Protein AF-A0A7S3P5H5-F1 (afdb_monomer)

Secondary structure (DSSP, 8-state):
-------------HHHHHHHHHHHHHHHHHHHHHHHHHTTTTS----------------------PPPP----PPPPPP--------------------------------------S-PPPHHHHHHHHHHHHHHHHHHTT-HHHHHHHHHHHHHHHHHHHTT-GGG-SHHHHHHHHHHHHH-HHHHHHHHHHHHHHHHHTT--------------

Foldseek 3Di:
DDDDDDPPPPPPDCVVLVVLLVVLVVLLVVVVVVVVVVVVVPPDPPPPPDDDDDDDDDDDDDDDDDDDDDDDDDDDDDDDDDDDDDDDDDDDDDDDDDDDDDDDPPPPPPCPPDLPPDDADDPSRLLSVLLVLLLVLQVVVPDVVLNVQLSVQSSVLSVCVVVVNPCSPPVSVSSVVSNCVSNDPVSSVVSVVVSVVVCVVSVRDPPPPDPPPPPPD

Structure (mmCIF, N/CA/C/O backbone):
data_AF-A0A7S3P5H5-F1
#
_entry.id   AF-A0A7S3P5H5-F1
#
loop_
_atom_site.group_PDB
_atom_site.id
_atom_site.type_symbol
_atom_site.label_atom_id
_atom_site.label_alt_id
_atom_site.label_comp_id
_atom_site.label_asym_id
_atom_site.label_entity_id
_atom_site.label_seq_id
_atom_site.pdbx_PDB_ins_code
_atom_site.Cartn_x
_atom_site.Cartn_y
_atom_site.Cartn_z
_atom_site.occupancy
_atom_site.B_iso_or_equiv
_atom_site.auth_seq_id
_atom_site.auth_comp_id
_atom_site.auth_asym_id
_atom_site.auth_atom_id
_atom_site.pdbx_PDB_model_num
ATOM 1 N N . MET A 1 1 ? 39.854 4.003 29.438 1.00 57.34 1 MET A N 1
ATOM 2 C CA . MET A 1 1 ? 39.586 4.478 28.064 1.00 57.34 1 MET A CA 1
ATOM 3 C C . MET A 1 1 ? 38.102 4.280 27.804 1.00 57.34 1 MET A C 1
ATOM 5 O O . MET A 1 1 ? 37.686 3.165 27.528 1.00 57.34 1 MET A O 1
ATOM 9 N N . SER A 1 2 ? 37.302 5.322 28.026 1.00 51.12 2 SER A N 1
ATOM 10 C CA . SER A 1 2 ? 35.838 5.252 27.989 1.00 51.12 2 SER A CA 1
ATOM 11 C C . SER A 1 2 ? 35.354 5.922 26.707 1.00 51.12 2 SER A C 1
ATOM 13 O O . SER A 1 2 ? 35.355 7.147 26.620 1.00 51.12 2 SER A O 1
ATOM 15 N N . ASN A 1 3 ? 35.001 5.124 25.696 1.00 51.06 3 ASN A N 1
ATOM 16 C CA . ASN A 1 3 ? 34.455 5.633 24.438 1.00 51.06 3 ASN A CA 1
ATOM 17 C C . ASN A 1 3 ? 32.964 5.933 24.602 1.00 51.06 3 ASN A C 1
ATOM 19 O O . ASN A 1 3 ? 32.115 5.048 24.517 1.00 51.06 3 ASN A O 1
ATOM 23 N N . THR A 1 4 ? 32.660 7.207 24.823 1.00 62.03 4 THR A N 1
ATOM 24 C CA . THR A 1 4 ? 31.310 7.765 24.784 1.00 62.03 4 THR A CA 1
ATOM 25 C C . THR A 1 4 ? 30.892 7.935 23.322 1.00 62.03 4 THR A C 1
ATOM 27 O O . THR A 1 4 ? 31.197 8.944 22.691 1.00 62.03 4 THR A O 1
ATOM 30 N N . PHE A 1 5 ? 30.213 6.938 22.753 1.00 57.38 5 PHE A N 1
ATOM 31 C CA . PHE A 1 5 ? 29.524 7.095 21.470 1.00 57.38 5 PHE A CA 1
ATOM 32 C C . PHE A 1 5 ? 28.270 7.951 21.682 1.00 57.38 5 PHE A C 1
ATOM 34 O O . PHE A 1 5 ? 27.280 7.501 22.257 1.00 57.38 5 PHE A O 1
ATOM 41 N N . GLY A 1 6 ? 28.337 9.211 21.251 1.00 53.53 6 GLY A N 1
ATOM 42 C CA . GLY A 1 6 ? 27.203 10.130 21.256 1.00 53.53 6 GLY A CA 1
ATOM 43 C C . GLY A 1 6 ? 26.148 9.726 20.215 1.00 53.53 6 GLY A C 1
ATOM 44 O O . GLY A 1 6 ? 26.508 9.393 19.082 1.00 53.53 6 GLY A O 1
ATOM 45 N N . PRO A 1 7 ? 24.847 9.760 20.550 1.00 61.62 7 PRO A N 1
ATOM 46 C CA . PRO A 1 7 ? 23.786 9.483 19.595 1.00 61.62 7 PRO A CA 1
ATOM 47 C C . PRO A 1 7 ? 23.590 10.704 18.689 1.00 61.62 7 PRO A C 1
ATOM 49 O O . PRO A 1 7 ? 22.790 11.590 18.982 1.00 61.62 7 PRO A O 1
ATOM 52 N N . ASN A 1 8 ? 24.299 10.746 17.560 1.00 52.50 8 ASN A N 1
ATOM 53 C CA . ASN A 1 8 ? 23.952 11.634 16.448 1.00 52.50 8 ASN A CA 1
ATOM 54 C C . ASN A 1 8 ? 22.676 11.109 15.778 1.00 52.50 8 ASN A C 1
ATOM 56 O O . ASN A 1 8 ? 22.696 10.446 14.741 1.00 52.50 8 ASN A O 1
ATOM 60 N N . GLY A 1 9 ? 21.543 11.374 16.426 1.00 48.44 9 GLY A N 1
ATOM 61 C CA . GLY A 1 9 ? 20.219 11.165 15.869 1.00 48.44 9 GLY A CA 1
ATOM 62 C C . GLY A 1 9 ? 19.980 12.175 14.757 1.00 48.44 9 GLY A C 1
ATOM 63 O O . GLY A 1 9 ? 19.528 13.287 15.014 1.00 48.44 9 GLY A O 1
ATOM 64 N N . HIS A 1 10 ? 20.276 11.782 13.519 1.00 52.41 10 HIS A N 1
ATOM 65 C CA . HIS A 1 10 ? 19.774 12.471 12.339 1.00 52.41 10 HIS A CA 1
ATOM 66 C C . HIS A 1 10 ? 18.247 12.511 12.429 1.00 52.41 10 HIS A C 1
ATOM 68 O O . HIS A 1 10 ? 17.563 11.494 12.280 1.00 52.41 10 HIS A O 1
ATOM 74 N N . ASN A 1 11 ? 17.728 13.698 12.726 1.00 47.34 11 ASN A N 1
ATOM 75 C CA . ASN A 1 11 ? 16.310 14.002 12.763 1.00 47.34 11 ASN A CA 1
ATOM 76 C C . ASN A 1 11 ? 15.813 14.021 11.311 1.00 47.34 11 ASN A C 1
ATOM 78 O O . ASN A 1 11 ? 15.772 15.058 10.656 1.00 47.34 11 ASN A O 1
ATOM 82 N N . LEU A 1 12 ? 15.583 12.825 10.766 1.00 54.41 12 LEU A N 1
ATOM 83 C CA . LEU A 1 12 ? 15.029 12.622 9.436 1.00 54.41 12 LEU A CA 1
ATOM 84 C C . LEU A 1 12 ? 13.615 13.207 9.415 1.00 54.41 12 LEU A C 1
ATOM 86 O O . LEU A 1 12 ? 12.685 12.681 10.027 1.00 54.41 12 LEU A O 1
ATOM 90 N N . ASP A 1 13 ? 13.531 14.332 8.719 1.00 55.75 13 ASP A N 1
ATOM 91 C CA . ASP A 1 13 ? 12.394 15.209 8.507 1.00 55.75 13 ASP A CA 1
ATOM 92 C C . ASP A 1 13 ? 11.101 14.435 8.183 1.00 55.75 13 ASP A C 1
ATOM 94 O O . ASP A 1 13 ? 10.960 13.794 7.135 1.00 55.75 13 ASP A O 1
ATOM 98 N N . ALA A 1 14 ? 10.122 14.503 9.089 1.00 56.94 14 ALA A N 1
ATOM 99 C CA . ALA A 1 14 ? 8.808 13.884 8.918 1.00 56.94 14 ALA A CA 1
ATOM 100 C C . ALA A 1 14 ? 8.065 14.390 7.661 1.00 56.94 14 ALA A C 1
ATOM 102 O O . ALA A 1 14 ? 7.149 13.716 7.178 1.00 56.94 14 ALA A O 1
ATOM 103 N N . SER A 1 15 ? 8.478 15.526 7.090 1.00 62.00 15 SER A N 1
ATOM 104 C CA . SER A 1 15 ? 7.885 16.136 5.897 1.00 62.00 15 SER A CA 1
ATOM 105 C C . SER A 1 15 ? 8.205 15.359 4.616 1.00 62.00 15 SER A C 1
ATOM 107 O O . SER A 1 15 ? 7.324 15.196 3.771 1.00 62.00 15 SER A O 1
ATOM 109 N N . GLN A 1 16 ? 9.406 14.772 4.489 1.00 60.22 16 GLN A N 1
ATOM 110 C CA . GLN A 1 16 ? 9.746 13.905 3.341 1.00 60.22 16 GLN A CA 1
ATOM 111 C C . GLN A 1 16 ? 8.842 12.669 3.270 1.00 60.22 16 GLN A C 1
ATOM 113 O O . GLN A 1 16 ? 8.531 12.149 2.200 1.00 60.22 16 GLN A O 1
ATOM 118 N N . SER A 1 17 ? 8.367 12.222 4.430 1.00 59.62 17 SER A N 1
ATOM 119 C CA . SER A 1 17 ? 7.576 11.010 4.590 1.00 59.62 17 SER A CA 1
ATOM 120 C C . SER A 1 17 ? 6.205 11.070 3.904 1.00 59.62 17 SER A C 1
ATOM 122 O O . SER A 1 17 ? 5.729 10.057 3.391 1.00 59.62 17 SER A O 1
ATOM 124 N N . ASN A 1 18 ? 5.560 12.241 3.890 1.00 63.81 18 ASN A N 1
ATOM 125 C CA . ASN A 1 18 ? 4.238 12.410 3.278 1.00 63.81 18 ASN A CA 1
ATOM 126 C C . ASN A 1 18 ? 4.316 12.547 1.752 1.00 63.81 18 ASN A C 1
ATOM 128 O O . ASN A 1 18 ? 3.416 12.076 1.054 1.00 63.81 18 ASN A O 1
ATOM 132 N N . ASN A 1 19 ? 5.411 13.109 1.238 1.00 73.31 19 ASN A N 1
ATOM 133 C CA . ASN A 1 19 ? 5.632 13.258 -0.201 1.00 73.31 19 ASN A CA 1
ATOM 134 C C . ASN A 1 19 ? 5.741 11.889 -0.889 1.00 73.31 19 ASN A C 1
ATOM 136 O O . ASN A 1 19 ? 5.092 11.664 -1.906 1.00 73.31 19 ASN A O 1
ATOM 140 N N . ASN A 1 20 ? 6.410 10.923 -0.250 1.00 72.88 20 ASN A N 1
ATOM 141 C CA . ASN A 1 20 ? 6.576 9.569 -0.791 1.00 72.88 20 ASN A CA 1
ATOM 142 C C . ASN A 1 20 ? 5.247 8.830 -1.025 1.00 72.88 20 ASN A C 1
ATOM 144 O O . ASN A 1 20 ? 5.118 8.082 -1.992 1.00 72.88 20 ASN A O 1
ATOM 148 N N . LEU A 1 21 ? 4.244 9.026 -0.158 1.00 74.00 21 LEU A N 1
ATOM 149 C CA . LEU A 1 21 ? 2.933 8.391 -0.336 1.00 74.00 21 LEU A CA 1
ATOM 150 C C . LEU A 1 21 ? 2.145 9.036 -1.481 1.00 74.00 21 LEU A C 1
ATOM 152 O O . LEU A 1 21 ? 1.471 8.338 -2.235 1.00 74.00 21 LEU A O 1
ATOM 156 N N . ILE A 1 22 ? 2.225 10.361 -1.608 1.00 79.19 22 ILE A N 1
ATOM 157 C CA . ILE A 1 22 ? 1.596 11.092 -2.713 1.00 79.19 22 ILE A CA 1
ATOM 158 C C . ILE A 1 22 ? 2.234 10.668 -4.038 1.00 79.19 22 ILE A C 1
ATOM 160 O O . ILE A 1 22 ? 1.514 10.382 -4.994 1.00 79.19 22 ILE A O 1
ATOM 164 N N . ASP A 1 23 ? 3.560 10.556 -4.076 1.00 76.94 23 ASP A N 1
ATOM 165 C CA . ASP A 1 23 ? 4.291 10.113 -5.259 1.00 76.94 23 ASP A CA 1
ATOM 166 C C . ASP A 1 23 ? 3.965 8.663 -5.614 1.00 76.94 23 ASP A C 1
ATOM 168 O O . ASP A 1 23 ? 3.700 8.372 -6.777 1.00 76.94 23 ASP A O 1
ATOM 172 N N . PHE A 1 24 ? 3.866 7.766 -4.630 1.00 78.25 24 PHE A N 1
ATOM 173 C CA . PHE A 1 24 ? 3.405 6.394 -4.854 1.00 78.25 24 PHE A CA 1
ATOM 174 C C . PHE A 1 24 ? 2.004 6.344 -5.479 1.00 78.25 24 PHE A C 1
ATOM 176 O O . PHE A 1 24 ? 1.791 5.632 -6.460 1.00 78.25 24 PHE A O 1
ATOM 183 N N . ILE A 1 25 ? 1.056 7.132 -4.956 1.00 80.38 25 ILE A N 1
ATOM 184 C CA . ILE A 1 25 ? -0.301 7.220 -5.515 1.00 80.38 25 ILE A CA 1
ATOM 185 C C . ILE A 1 25 ? -0.252 7.740 -6.959 1.00 80.38 25 ILE A C 1
ATOM 187 O O . ILE A 1 25 ? -0.905 7.166 -7.830 1.00 80.38 25 ILE A O 1
ATOM 191 N N . ARG A 1 26 ? 0.546 8.782 -7.229 1.00 83.00 26 ARG A N 1
ATOM 192 C CA . ARG A 1 26 ? 0.729 9.329 -8.584 1.00 83.00 26 ARG A CA 1
ATOM 193 C C . ARG A 1 26 ? 1.328 8.303 -9.540 1.00 83.00 26 ARG A C 1
ATOM 195 O O . ARG A 1 26 ? 0.844 8.179 -10.657 1.00 83.00 26 ARG A O 1
ATOM 202 N N . ILE A 1 27 ? 2.339 7.552 -9.112 1.00 79.44 27 ILE A N 1
ATOM 203 C CA . ILE A 1 27 ? 3.033 6.562 -9.947 1.00 79.44 27 ILE A CA 1
ATOM 204 C C . ILE A 1 27 ? 2.123 5.378 -10.257 1.00 79.44 27 ILE A C 1
ATOM 206 O O . ILE A 1 27 ? 2.037 4.962 -11.410 1.00 79.44 27 ILE A O 1
ATOM 210 N N . LEU A 1 28 ? 1.370 4.882 -9.271 1.00 79.31 28 LEU A N 1
ATOM 211 C CA . LEU A 1 28 ? 0.362 3.848 -9.518 1.00 79.31 28 LEU A CA 1
ATOM 212 C C . LEU A 1 28 ? -0.722 4.324 -10.489 1.00 79.31 28 LEU A C 1
ATOM 214 O O . LEU A 1 28 ? -1.171 3.554 -11.340 1.00 79.31 28 LEU A O 1
ATOM 218 N N . GLN A 1 29 ? -1.123 5.592 -10.390 1.00 83.25 29 GLN A N 1
ATOM 219 C CA . GLN A 1 29 ? -2.084 6.188 -11.312 1.00 83.25 29 GLN A CA 1
ATOM 220 C C . GLN A 1 29 ? -1.498 6.377 -12.720 1.00 83.25 29 GLN A C 1
ATOM 222 O O . GLN A 1 29 ? -2.174 6.094 -13.706 1.00 83.25 29 GLN A O 1
ATOM 227 N N . GLN A 1 30 ? -0.230 6.772 -12.837 1.00 86.62 30 GLN A N 1
ATOM 228 C CA . GLN A 1 30 ? 0.461 6.878 -14.121 1.00 86.62 30 GLN A CA 1
ATOM 229 C C . GLN A 1 30 ? 0.592 5.507 -14.800 1.00 86.62 30 GLN A C 1
ATOM 231 O O . GLN A 1 30 ? 0.285 5.371 -15.984 1.00 86.62 30 GLN A O 1
ATOM 236 N N . GLN A 1 31 ? 0.955 4.465 -14.046 1.00 79.81 31 GLN A N 1
ATOM 237 C CA . GLN A 1 31 ? 1.046 3.096 -14.563 1.00 79.81 31 GLN A CA 1
ATOM 238 C C . GLN A 1 31 ? -0.328 2.549 -15.004 1.00 79.81 31 GLN A C 1
ATOM 240 O O . GLN A 1 31 ? -0.403 1.642 -15.830 1.00 79.81 31 GLN A O 1
ATOM 245 N N . GLN A 1 32 ? -1.437 3.095 -14.486 1.00 76.75 32 GLN A N 1
ATOM 246 C CA . GLN A 1 32 ? -2.790 2.786 -14.965 1.00 76.75 32 GLN A CA 1
ATOM 247 C C . GLN A 1 32 ? -3.108 3.443 -16.318 1.00 76.75 32 GLN A C 1
ATOM 249 O O . GLN A 1 32 ? -3.826 2.846 -17.120 1.00 76.75 32 GLN A O 1
ATOM 254 N N . GLN A 1 33 ? -2.607 4.651 -16.583 1.00 81.62 33 GLN A N 1
ATOM 255 C CA . GLN A 1 33 ? -2.812 5.300 -17.883 1.00 81.62 33 GLN A CA 1
ATOM 256 C C . GLN A 1 33 ? -2.025 4.598 -18.994 1.00 81.62 33 GLN A C 1
ATOM 258 O O . GLN A 1 33 ? -2.574 4.384 -20.069 1.00 81.62 33 GLN A O 1
ATOM 263 N N . GLN A 1 34 ? -0.792 4.160 -18.713 1.00 81.00 34 GLN A N 1
ATOM 264 C CA . GLN A 1 34 ? 0.048 3.495 -19.717 1.00 81.00 34 GLN A CA 1
ATOM 265 C C . GLN A 1 34 ? -0.518 2.142 -20.180 1.00 81.00 34 GLN A C 1
ATOM 267 O O . GLN A 1 34 ? -0.444 1.823 -21.360 1.00 81.00 34 GLN A O 1
ATOM 272 N N . GLN A 1 35 ? -1.139 1.357 -19.293 1.00 72.25 35 GLN A N 1
ATOM 273 C CA . GLN A 1 35 ? -1.745 0.083 -19.709 1.00 72.25 35 GLN A CA 1
ATOM 274 C C . GLN A 1 35 ? -3.001 0.251 -20.566 1.00 72.25 35 GLN A C 1
ATOM 276 O O . GLN A 1 35 ? -3.183 -0.515 -21.501 1.00 72.25 35 GLN A O 1
ATOM 281 N N . GLN A 1 36 ? -3.812 1.286 -20.323 1.00 71.88 36 GLN A N 1
ATOM 282 C CA . GLN A 1 36 ? -4.987 1.554 -21.164 1.00 71.88 36 GLN A CA 1
ATOM 283 C C . GLN A 1 36 ? -4.618 1.968 -22.594 1.00 71.88 36 GLN A C 1
ATOM 285 O O . GLN A 1 36 ? -5.411 1.758 -23.505 1.00 71.88 36 GLN A O 1
ATOM 290 N N . GLN A 1 37 ? -3.434 2.553 -22.805 1.00 69.06 37 GLN A N 1
ATOM 291 C CA . GLN A 1 37 ? -2.952 2.854 -24.155 1.00 69.06 37 GLN A CA 1
ATOM 292 C C . GLN A 1 37 ? -2.499 1.587 -24.888 1.00 69.06 37 GLN A C 1
ATOM 294 O O . GLN A 1 37 ? -2.776 1.450 -26.072 1.00 69.06 37 GLN A O 1
ATOM 299 N N . ASN A 1 38 ? -1.886 0.636 -24.180 1.00 62.06 38 ASN A N 1
ATOM 300 C CA . ASN A 1 38 ? -1.355 -0.578 -24.798 1.00 62.06 38 ASN A CA 1
ATOM 301 C C . ASN A 1 38 ? -2.454 -1.562 -25.250 1.00 62.06 38 ASN A C 1
ATOM 303 O O . ASN A 1 38 ? -2.260 -2.298 -26.212 1.00 62.06 38 ASN A O 1
ATOM 307 N N . ASP A 1 39 ? -3.621 -1.554 -24.596 1.00 56.00 39 ASP A N 1
ATOM 308 C CA . ASP A 1 39 ? -4.752 -2.411 -24.988 1.00 56.00 39 ASP A CA 1
ATOM 309 C C . ASP A 1 39 ? -5.498 -1.902 -26.239 1.00 56.00 39 ASP A C 1
ATOM 311 O O . ASP A 1 39 ? -6.200 -2.673 -26.893 1.00 56.00 39 ASP A O 1
ATOM 315 N N . ASN A 1 40 ? -5.345 -0.624 -26.611 1.00 57.88 40 ASN A N 1
ATOM 316 C CA . ASN A 1 40 ? -6.061 -0.049 -27.756 1.00 57.88 40 ASN A CA 1
ATOM 317 C C . ASN A 1 40 ? -5.400 -0.352 -29.111 1.00 57.88 40 ASN A C 1
ATOM 319 O O . ASN A 1 40 ? -6.113 -0.477 -30.108 1.00 57.88 40 ASN A O 1
ATOM 323 N N . ASP A 1 41 ? -4.079 -0.542 -29.158 1.00 54.59 41 ASP A N 1
ATOM 324 C CA . ASP A 1 41 ? -3.355 -0.770 -30.418 1.00 54.59 41 ASP A CA 1
ATOM 325 C C . ASP A 1 41 ? -3.430 -2.221 -30.930 1.00 54.59 41 ASP A C 1
ATOM 327 O O . ASP A 1 41 ? -3.083 -2.487 -32.079 1.00 54.59 41 ASP A O 1
ATOM 331 N N . ASN A 1 42 ? -3.954 -3.169 -30.142 1.00 52.69 42 ASN A N 1
ATOM 332 C CA . ASN A 1 42 ? -4.049 -4.578 -30.553 1.00 52.69 42 ASN A CA 1
ATOM 333 C C . ASN A 1 42 ? -5.430 -4.991 -31.107 1.00 52.69 42 ASN A C 1
ATOM 335 O O . ASN A 1 42 ? -5.717 -6.179 -31.246 1.00 52.69 42 ASN A O 1
ATOM 339 N N . SER A 1 43 ? -6.305 -4.028 -31.423 1.00 53.38 43 SER A N 1
ATOM 340 C CA . SER A 1 43 ? -7.664 -4.290 -31.934 1.00 53.38 43 SER A CA 1
ATOM 341 C C . SER A 1 43 ? -7.828 -4.128 -33.454 1.00 53.38 43 SER A C 1
ATOM 343 O O . SER A 1 43 ? -8.937 -4.256 -33.967 1.00 53.38 43 SER A O 1
ATOM 345 N N . SER A 1 44 ? -6.743 -3.903 -34.203 1.00 53.25 44 SER A N 1
ATOM 346 C CA . SER A 1 44 ? -6.769 -3.820 -35.673 1.00 53.25 44 SER A CA 1
ATOM 347 C C . SER A 1 44 ? -5.831 -4.832 -36.330 1.00 53.25 44 SER A C 1
ATOM 349 O O . SER A 1 44 ? -4.917 -4.465 -37.060 1.00 53.25 44 SER A O 1
ATOM 351 N N . PHE A 1 45 ? -6.087 -6.124 -36.122 1.00 51.16 45 PHE A N 1
ATOM 352 C CA . PHE A 1 45 ? -5.818 -7.092 -37.184 1.00 51.16 45 PHE A CA 1
ATOM 353 C C . PHE A 1 45 ? -7.127 -7.300 -37.949 1.00 51.16 45 PHE A C 1
ATOM 355 O O . PHE A 1 45 ? -8.060 -7.889 -37.394 1.00 51.16 45 PHE A O 1
ATOM 362 N N . PRO A 1 46 ? -7.254 -6.790 -39.189 1.00 58.50 46 PRO A N 1
ATOM 363 C CA . PRO A 1 46 ? -8.371 -7.162 -40.034 1.00 58.50 46 PRO A CA 1
ATOM 364 C C . PRO A 1 46 ? -8.283 -8.673 -40.244 1.00 58.50 46 PRO A C 1
ATOM 366 O O . PRO A 1 46 ? -7.269 -9.184 -40.716 1.00 58.50 46 PRO A O 1
ATOM 369 N N . LEU A 1 47 ? -9.332 -9.390 -39.842 1.00 51.53 47 LEU A N 1
ATOM 370 C CA . LEU A 1 47 ? -9.532 -10.779 -40.227 1.00 51.53 47 LEU A CA 1
ATOM 371 C C . LEU A 1 47 ? -9.658 -10.806 -41.750 1.00 51.53 47 LEU 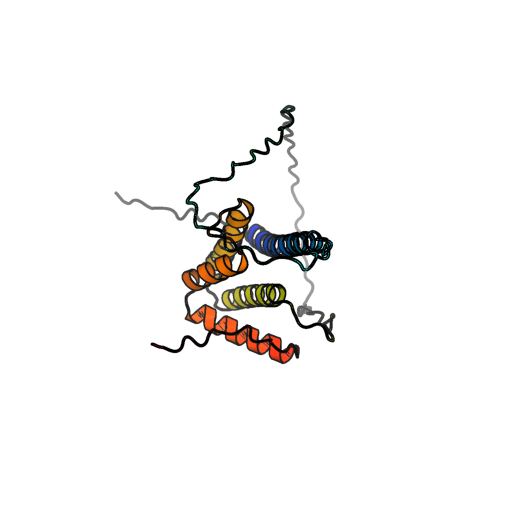A C 1
ATOM 373 O O . LEU A 1 47 ? -10.739 -10.588 -42.295 1.00 51.53 47 LEU A O 1
ATOM 377 N N . GLU A 1 48 ? -8.539 -11.019 -42.435 1.00 57.00 48 GLU A N 1
ATOM 378 C CA . GLU A 1 48 ? -8.548 -11.404 -43.834 1.00 57.00 48 GLU A CA 1
ATOM 379 C C . GLU A 1 48 ? -9.195 -12.801 -43.902 1.00 57.00 48 GLU A C 1
ATOM 381 O O . GLU A 1 48 ? -8.720 -13.732 -43.241 1.00 57.00 48 GLU A O 1
ATOM 386 N N . PRO A 1 49 ? -10.327 -12.969 -44.607 1.00 54.12 49 PRO A N 1
ATOM 387 C CA . PRO A 1 49 ? -10.966 -14.267 -44.733 1.00 54.12 49 PRO A CA 1
ATOM 388 C C . PRO A 1 49 ? -10.059 -15.179 -45.561 1.00 54.12 49 PRO A C 1
ATOM 390 O O . PRO A 1 49 ? -9.940 -15.021 -46.774 1.00 54.12 49 PRO A O 1
ATOM 393 N N . LEU A 1 50 ? -9.420 -16.146 -44.899 1.00 51.50 50 LEU A N 1
ATOM 394 C CA . LEU A 1 50 ? -8.657 -17.179 -45.588 1.00 51.50 50 LEU A CA 1
ATOM 395 C C . LEU A 1 50 ? -9.586 -17.965 -46.529 1.00 51.50 50 LEU A C 1
ATOM 397 O O . LEU A 1 50 ? -10.639 -18.444 -46.089 1.00 51.50 50 LEU A O 1
ATOM 401 N N . PRO A 1 51 ? -9.212 -18.146 -47.807 1.00 53.31 51 PRO A N 1
ATOM 402 C CA . PRO A 1 51 ? -9.931 -19.039 -48.692 1.00 53.31 51 PRO A CA 1
ATOM 403 C C . PRO A 1 51 ? -9.786 -20.476 -48.185 1.00 53.31 51 PRO A C 1
ATOM 405 O O . PRO A 1 51 ? -8.687 -21.012 -48.047 1.00 53.31 51 PRO A O 1
ATOM 408 N N . ILE A 1 52 ? -10.930 -21.110 -47.933 1.00 54.62 52 ILE A N 1
ATOM 409 C CA . ILE A 1 52 ? -11.056 -22.561 -47.823 1.00 54.62 52 ILE A CA 1
ATOM 410 C C . ILE A 1 52 ? -10.551 -23.148 -49.140 1.00 54.62 52 ILE A C 1
ATOM 4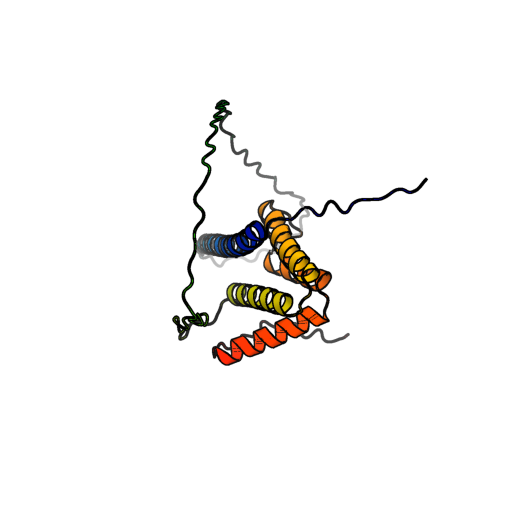12 O O . ILE A 1 52 ? -11.259 -23.099 -50.142 1.00 54.62 52 ILE A O 1
ATOM 416 N N . ASN A 1 53 ? -9.328 -23.676 -49.154 1.00 52.41 53 ASN A N 1
ATOM 417 C CA . ASN A 1 53 ? -8.990 -24.818 -49.988 1.00 52.41 53 ASN A CA 1
ATOM 418 C C . ASN A 1 53 ? -7.632 -25.432 -49.645 1.00 52.41 53 ASN A C 1
ATOM 420 O O . ASN A 1 53 ? -6.636 -24.746 -49.456 1.00 52.41 53 ASN A O 1
ATOM 424 N N . GLN A 1 54 ? -7.637 -26.762 -49.728 1.00 49.84 54 GLN A N 1
ATOM 425 C CA . GLN A 1 54 ? -6.493 -27.657 -49.868 1.00 49.84 54 GLN A CA 1
ATOM 426 C C . GLN A 1 54 ? -5.680 -27.981 -48.607 1.00 49.84 54 GLN A C 1
ATOM 428 O O . GLN A 1 54 ? -4.661 -27.382 -48.281 1.00 49.84 54 GLN A O 1
ATOM 433 N N . PHE A 1 55 ? -6.099 -29.082 -47.979 1.00 51.06 55 PHE A N 1
ATOM 434 C CA . PHE A 1 55 ? -5.199 -30.007 -47.300 1.00 51.06 55 PHE A CA 1
ATOM 435 C C . PHE A 1 55 ? -4.006 -30.350 -48.207 1.00 51.06 55 PHE A C 1
ATOM 437 O O . PHE A 1 55 ? -4.183 -30.967 -49.258 1.00 51.06 55 PHE A O 1
ATOM 444 N N . GLN A 1 56 ? -2.796 -30.031 -47.752 1.00 51.94 56 GLN A N 1
ATOM 445 C CA . GLN A 1 56 ? -1.596 -30.788 -48.093 1.00 51.94 56 GLN A CA 1
ATOM 446 C C . GLN A 1 56 ? -0.924 -31.275 -46.802 1.00 51.94 56 GLN A C 1
ATOM 448 O O . GLN A 1 56 ? -0.797 -30.497 -45.856 1.00 51.94 56 GLN A O 1
ATOM 453 N N . PRO A 1 57 ? -0.479 -32.541 -46.734 1.00 56.72 57 PRO A N 1
ATOM 454 C CA . PRO A 1 57 ? 0.379 -33.008 -45.660 1.00 56.72 57 PRO A CA 1
ATOM 455 C C . PRO A 1 57 ? 1.828 -32.638 -46.003 1.00 56.72 57 PRO A C 1
ATOM 457 O O . PRO A 1 57 ? 2.405 -33.210 -46.926 1.00 56.72 57 PRO A O 1
ATOM 460 N N . PHE A 1 58 ? 2.427 -31.692 -45.274 1.00 39.75 58 PHE A N 1
ATOM 461 C CA . PHE A 1 58 ? 3.843 -31.357 -45.446 1.00 39.75 58 PHE A CA 1
ATOM 462 C C . PHE A 1 58 ? 4.646 -31.573 -44.158 1.00 39.75 58 PHE A C 1
ATOM 464 O O . PHE A 1 58 ? 4.553 -30.823 -43.193 1.00 39.75 58 PHE A O 1
ATOM 471 N N . VAL A 1 59 ? 5.358 -32.702 -44.185 1.00 52.03 59 VAL A N 1
ATOM 472 C CA . VAL A 1 59 ? 6.760 -32.953 -43.813 1.00 52.03 59 VAL A CA 1
ATOM 473 C C . VAL A 1 59 ? 7.443 -31.953 -42.870 1.00 52.03 59 VAL A C 1
ATOM 475 O O . VAL A 1 59 ? 7.645 -30.784 -43.187 1.00 52.03 59 VAL A O 1
ATOM 478 N N . SER A 1 60 ? 7.912 -32.499 -41.745 1.00 52.53 60 SER A N 1
ATOM 479 C CA . SER A 1 60 ? 8.848 -31.896 -40.798 1.00 52.53 60 SER A CA 1
ATOM 480 C C . SER A 1 60 ? 10.106 -31.352 -41.477 1.00 52.53 60 SER A C 1
ATOM 482 O O . SER A 1 60 ? 10.824 -32.097 -42.146 1.00 52.53 60 SER A O 1
ATOM 484 N N . GLN A 1 61 ? 10.437 -30.090 -41.209 1.00 47.41 61 GLN A N 1
ATOM 485 C CA . GLN A 1 61 ? 11.791 -29.585 -41.394 1.00 47.41 61 GLN A CA 1
ATOM 486 C C . GLN A 1 61 ? 12.199 -28.749 -40.181 1.00 47.41 61 GLN A C 1
ATOM 488 O O . GLN A 1 61 ? 11.610 -27.712 -39.878 1.00 47.41 61 GLN A O 1
ATOM 493 N N . GLU A 1 62 ? 13.198 -29.266 -39.469 1.00 49.41 62 GLU A N 1
ATOM 494 C CA . GLU A 1 62 ? 13.999 -28.549 -38.488 1.00 49.41 62 GLU A CA 1
ATOM 495 C C . GLU A 1 62 ? 14.649 -27.331 -39.152 1.00 49.41 62 GLU A C 1
ATOM 497 O O . GLU A 1 62 ? 15.286 -27.441 -40.199 1.00 49.41 62 GLU A O 1
ATOM 502 N N . GLY A 1 63 ? 14.501 -26.164 -38.532 1.00 42.81 63 GLY A N 1
ATOM 503 C CA . GLY A 1 63 ? 15.077 -24.925 -39.032 1.00 42.81 63 GLY A CA 1
ATOM 504 C C . GLY A 1 63 ? 15.121 -23.867 -37.944 1.00 42.81 63 GLY A C 1
ATOM 505 O O . GLY A 1 63 ? 14.178 -23.102 -37.771 1.00 42.81 63 GLY A O 1
ATOM 506 N N . SER A 1 64 ? 16.234 -23.841 -37.211 1.00 55.84 64 SER A N 1
ATOM 507 C CA . SER A 1 64 ? 16.664 -22.736 -36.357 1.00 55.84 64 SER A CA 1
ATOM 508 C C . SER A 1 64 ? 16.509 -21.391 -37.061 1.00 55.84 64 SER A C 1
ATOM 510 O O . SER A 1 64 ? 17.192 -21.141 -38.051 1.00 55.84 64 SER A O 1
ATOM 512 N N . GLN A 1 65 ? 15.710 -20.485 -36.499 1.00 49.06 65 GLN A N 1
ATOM 513 C CA . GLN A 1 65 ? 15.840 -19.056 -36.770 1.00 49.06 65 GLN A CA 1
ATOM 514 C C . GLN A 1 65 ? 15.516 -18.246 -35.516 1.00 49.06 65 GLN A C 1
ATOM 516 O O . GLN A 1 65 ? 14.404 -18.243 -34.995 1.00 49.06 65 GLN A O 1
ATOM 521 N N . VAL A 1 66 ? 16.558 -17.582 -35.027 1.00 56.28 66 VAL A N 1
ATOM 522 C CA . VAL A 1 66 ? 16.553 -16.623 -33.926 1.00 56.28 66 VAL A CA 1
ATOM 523 C C . VAL A 1 66 ? 16.129 -15.270 -34.505 1.00 56.28 66 VAL A C 1
ATOM 525 O O . VAL A 1 66 ? 16.816 -14.789 -35.410 1.00 56.28 66 VAL A O 1
ATOM 528 N N . PRO A 1 67 ? 15.047 -14.621 -34.040 1.00 54.16 67 PRO A N 1
ATOM 529 C CA . PRO A 1 67 ? 14.742 -13.273 -34.487 1.00 54.16 67 PRO A CA 1
ATOM 530 C C . PRO A 1 67 ? 15.583 -12.238 -33.730 1.00 54.16 67 PRO A C 1
ATOM 532 O O . PRO A 1 67 ? 15.710 -12.245 -32.504 1.00 54.16 67 PRO A O 1
ATOM 535 N N . ALA A 1 68 ? 16.185 -11.371 -34.537 1.00 48.34 68 ALA A N 1
ATOM 536 C CA . ALA A 1 68 ? 17.143 -10.341 -34.195 1.00 48.34 68 ALA A CA 1
ATOM 537 C C . ALA A 1 68 ? 16.579 -9.239 -33.284 1.00 48.34 68 ALA A C 1
ATOM 539 O O . ALA A 1 68 ? 15.441 -8.790 -33.419 1.00 48.34 68 ALA A O 1
ATOM 540 N N . GLN A 1 69 ? 17.448 -8.762 -32.393 1.00 46.56 69 GLN A N 1
ATOM 541 C CA . GLN A 1 69 ? 17.254 -7.578 -31.567 1.00 46.56 69 GLN A CA 1
ATOM 542 C C . GLN A 1 69 ? 17.134 -6.315 -32.432 1.00 46.56 69 GLN A C 1
ATOM 544 O O . GLN A 1 69 ? 18.072 -5.951 -33.140 1.00 46.56 69 GLN A O 1
ATOM 549 N N . GLN A 1 70 ? 16.017 -5.595 -32.317 1.00 48.06 70 GLN A N 1
ATOM 550 C CA . GLN A 1 70 ? 15.934 -4.202 -32.752 1.00 48.06 70 GLN A CA 1
ATOM 551 C C . GLN A 1 70 ? 16.506 -3.294 -31.657 1.00 48.06 70 GLN A C 1
ATOM 553 O O . GLN A 1 70 ? 15.862 -3.017 -30.647 1.00 48.06 70 GLN A O 1
ATOM 558 N N . GLN A 1 71 ? 17.735 -2.824 -31.872 1.00 47.28 71 GLN A N 1
ATOM 559 C CA . GLN A 1 71 ? 18.306 -1.687 -31.156 1.00 47.28 71 GLN A CA 1
ATOM 560 C C . GLN A 1 71 ? 17.620 -0.397 -31.627 1.00 47.28 71 GLN A C 1
ATOM 562 O O . GLN A 1 71 ? 17.895 0.091 -32.721 1.00 47.28 71 GLN A O 1
ATOM 567 N N . HIS A 1 72 ? 16.761 0.185 -30.793 1.00 48.78 72 HIS A N 1
ATOM 568 C CA . HIS A 1 72 ? 16.370 1.587 -30.928 1.00 48.78 72 HIS A CA 1
ATOM 569 C C . HIS A 1 72 ? 17.387 2.449 -30.163 1.00 48.78 72 HIS A C 1
ATOM 571 O O . HIS A 1 72 ? 17.340 2.549 -28.938 1.00 48.78 72 HIS A O 1
ATOM 577 N N . GLN A 1 73 ? 18.333 3.053 -30.888 1.00 48.53 73 GLN A N 1
ATOM 578 C CA . GLN A 1 73 ? 19.148 4.157 -30.378 1.00 48.53 73 GLN A CA 1
ATOM 579 C C . GLN A 1 73 ? 18.287 5.424 -30.373 1.00 48.53 73 GLN A C 1
ATOM 581 O O . GLN A 1 73 ? 17.982 5.975 -31.428 1.00 48.53 73 GLN A O 1
ATOM 586 N N . GLN A 1 74 ? 17.887 5.884 -29.187 1.00 54.56 74 GLN A N 1
ATOM 587 C CA . GLN A 1 74 ? 17.374 7.239 -29.003 1.00 54.56 74 GLN A CA 1
ATOM 588 C C . GLN A 1 74 ? 18.533 8.172 -28.645 1.00 54.56 74 GLN A C 1
ATOM 590 O O . GLN A 1 74 ? 19.219 7.999 -27.640 1.00 54.56 74 GLN A O 1
ATOM 595 N N . LEU A 1 75 ? 18.744 9.134 -29.541 1.00 54.91 75 LEU A N 1
ATOM 596 C CA . LEU A 1 75 ? 19.722 10.213 -29.502 1.00 54.91 75 LEU A CA 1
ATOM 597 C C . LEU A 1 75 ? 19.491 11.116 -28.272 1.00 54.91 75 LEU A C 1
ATOM 599 O O . LEU A 1 75 ? 18.405 11.671 -28.104 1.00 54.91 75 LEU A O 1
ATOM 603 N N . LEU A 1 76 ? 20.519 11.295 -27.441 1.00 58.38 76 LEU A N 1
ATOM 604 C CA . LEU A 1 76 ? 20.583 12.341 -26.412 1.00 58.38 76 LEU A CA 1
ATOM 605 C C . LEU A 1 76 ? 20.816 13.718 -27.064 1.00 58.38 76 LEU A C 1
ATOM 607 O O . LEU A 1 76 ? 21.697 13.824 -27.920 1.00 58.38 76 LEU A O 1
ATOM 611 N N . PRO A 1 77 ? 20.123 14.789 -26.636 1.00 68.50 77 PRO A N 1
ATOM 612 C CA . PRO A 1 77 ? 20.581 16.155 -26.862 1.00 68.50 77 PRO A CA 1
ATOM 613 C C . PRO A 1 77 ? 21.615 16.602 -25.800 1.00 68.50 77 PRO A C 1
ATOM 615 O O . PRO A 1 77 ? 21.610 16.089 -24.678 1.00 68.50 77 PRO A O 1
ATOM 618 N N . PRO A 1 78 ? 22.510 17.544 -26.158 1.00 60.72 78 PRO A N 1
ATOM 619 C CA . PRO A 1 78 ? 23.727 17.864 -25.413 1.00 60.72 78 PRO A CA 1
ATOM 620 C C . PRO A 1 78 ? 23.533 18.814 -24.223 1.00 60.72 78 PRO A C 1
ATOM 622 O O . PRO A 1 78 ? 22.578 19.587 -24.142 1.00 60.72 78 PRO A O 1
ATOM 625 N N . GLU A 1 79 ? 24.522 18.746 -23.332 1.00 44.34 79 GLU A N 1
ATOM 626 C CA . GLU A 1 79 ? 24.774 19.612 -22.183 1.00 44.34 79 GLU A CA 1
ATOM 627 C C . GLU A 1 79 ? 24.775 21.112 -22.515 1.00 44.34 79 GLU A C 1
ATOM 629 O O . GLU A 1 79 ? 25.316 21.549 -23.532 1.00 44.34 79 GLU A O 1
ATOM 634 N N . GLY A 1 80 ? 24.245 21.905 -21.578 1.00 52.03 80 GLY A N 1
ATOM 635 C CA . GLY A 1 80 ? 24.268 23.364 -21.598 1.00 52.03 80 GLY A CA 1
ATOM 636 C C . GLY A 1 80 ? 24.301 23.969 -20.190 1.00 52.03 80 GLY A C 1
ATOM 637 O O . GLY A 1 80 ? 23.263 24.325 -19.647 1.00 52.03 80 GLY A O 1
ATOM 638 N N . THR A 1 81 ? 25.529 24.098 -19.675 1.00 58.00 81 THR A N 1
ATOM 639 C CA . THR A 1 81 ? 26.091 25.203 -18.857 1.00 58.00 81 THR A CA 1
ATOM 640 C C . THR A 1 81 ? 25.654 25.483 -17.390 1.00 58.00 81 THR A C 1
ATOM 642 O O . THR A 1 81 ? 24.543 25.170 -16.971 1.00 58.00 81 THR A O 1
ATOM 645 N N . PRO A 1 82 ? 26.574 26.071 -16.575 1.00 58.22 82 PRO A N 1
ATOM 646 C CA . PRO A 1 82 ? 26.581 26.022 -15.108 1.00 58.22 82 PRO A CA 1
ATOM 647 C C . PRO A 1 82 ? 26.227 27.353 -14.395 1.00 58.22 82 PRO A C 1
ATOM 649 O O . PRO A 1 82 ? 26.099 28.398 -15.019 1.00 58.22 82 PRO A O 1
ATOM 652 N N . GLN A 1 83 ? 26.219 27.281 -13.053 1.00 48.34 83 GLN A N 1
ATOM 653 C CA . GLN A 1 83 ? 26.502 28.338 -12.057 1.00 48.34 83 GLN A CA 1
ATOM 654 C C . GLN A 1 83 ? 25.594 29.584 -11.969 1.00 48.34 83 GLN A C 1
ATOM 656 O O . GLN A 1 83 ? 25.681 30.509 -12.766 1.00 48.34 83 GLN A O 1
ATOM 661 N N . ALA A 1 84 ? 24.907 29.711 -10.826 1.00 42.88 84 ALA A N 1
ATOM 662 C CA . ALA A 1 84 ? 24.765 30.994 -10.135 1.00 42.88 84 ALA A CA 1
ATOM 663 C C . ALA A 1 84 ? 24.692 30.778 -8.612 1.00 42.88 84 ALA A C 1
ATOM 665 O O . ALA A 1 84 ? 23.717 30.254 -8.075 1.00 42.88 84 ALA A O 1
ATOM 666 N N . LEU A 1 85 ? 25.764 31.186 -7.932 1.00 52.03 85 LEU A N 1
ATOM 667 C CA . LEU A 1 85 ? 25.807 31.483 -6.502 1.00 52.03 85 LEU A CA 1
ATOM 668 C C . LEU A 1 85 ? 24.836 32.633 -6.206 1.00 52.03 85 LEU A C 1
ATOM 670 O O . LEU A 1 85 ? 24.960 33.697 -6.807 1.00 52.03 85 LEU A O 1
ATOM 674 N N . ASN A 1 86 ? 23.940 32.470 -5.233 1.00 52.84 86 ASN A N 1
ATOM 675 C CA . ASN A 1 86 ? 23.364 33.623 -4.549 1.00 52.84 86 ASN A CA 1
ATOM 676 C C . ASN A 1 86 ? 23.313 33.370 -3.041 1.00 52.84 86 ASN A C 1
ATOM 678 O O . ASN A 1 86 ? 22.401 32.737 -2.512 1.00 52.84 86 ASN A O 1
ATOM 682 N N . ASN A 1 87 ? 24.349 33.875 -2.377 1.00 57.81 87 ASN A N 1
ATOM 683 C CA . ASN A 1 87 ? 24.344 34.177 -0.959 1.00 57.81 87 ASN A CA 1
ATOM 684 C C . ASN A 1 87 ? 23.519 35.451 -0.765 1.00 57.81 87 ASN A C 1
ATOM 686 O O . ASN A 1 87 ? 23.925 36.499 -1.263 1.00 57.81 87 ASN A O 1
ATOM 690 N N . ASN A 1 88 ? 22.449 35.415 0.033 1.00 56.53 88 ASN A N 1
ATOM 691 C CA . ASN A 1 88 ? 22.075 36.628 0.749 1.00 56.53 88 ASN A CA 1
ATOM 692 C C . ASN A 1 88 ? 21.560 36.353 2.163 1.00 56.53 88 ASN A C 1
ATOM 694 O O . ASN A 1 88 ? 20.600 35.618 2.386 1.00 56.53 88 ASN A O 1
ATOM 698 N N . MET A 1 89 ? 22.278 36.973 3.096 1.00 46.94 89 MET A N 1
ATOM 699 C CA . MET A 1 89 ? 22.010 37.112 4.519 1.00 46.94 89 MET A CA 1
ATOM 700 C C . MET A 1 89 ? 20.740 37.938 4.736 1.00 46.94 89 MET A C 1
ATOM 702 O O . MET A 1 89 ? 20.580 39.004 4.151 1.00 46.94 89 MET A O 1
ATOM 706 N N . GLY A 1 90 ? 19.890 37.495 5.657 1.00 47.56 90 GLY A N 1
ATOM 707 C CA . GLY A 1 90 ? 18.747 38.263 6.140 1.00 47.56 90 GLY A CA 1
ATOM 708 C C . GLY A 1 90 ? 18.449 37.904 7.585 1.00 47.56 90 GLY A C 1
ATOM 709 O O . GLY A 1 90 ? 17.531 37.143 7.864 1.00 47.56 90 GLY A O 1
ATOM 710 N N . ILE A 1 91 ? 19.274 38.416 8.496 1.00 55.44 91 ILE A N 1
ATOM 711 C CA . ILE A 1 91 ? 19.027 38.408 9.937 1.00 55.44 91 ILE A CA 1
ATOM 712 C C . ILE A 1 91 ? 17.938 39.450 10.212 1.00 55.44 91 ILE A C 1
ATOM 714 O O . ILE A 1 91 ? 18.158 40.633 9.961 1.00 55.44 91 ILE A O 1
ATOM 718 N N . THR A 1 92 ? 16.798 39.047 10.771 1.00 68.19 92 THR A N 1
ATOM 719 C CA . THR A 1 92 ? 15.899 39.970 11.477 1.00 68.19 92 THR A CA 1
ATOM 720 C C . THR A 1 92 ? 15.676 39.477 12.910 1.00 68.19 92 THR A C 1
ATOM 722 O O . THR A 1 92 ? 15.266 38.333 13.119 1.00 68.19 92 THR A O 1
ATOM 725 N N . PRO A 1 93 ? 15.978 40.307 13.925 1.00 55.09 93 PRO A N 1
ATOM 726 C CA . PRO A 1 93 ? 15.680 40.012 15.314 1.00 55.09 93 PRO A CA 1
ATOM 727 C C . PRO A 1 93 ? 14.364 40.668 15.752 1.00 55.09 93 PRO A C 1
ATOM 729 O O . PRO A 1 93 ? 14.099 41.827 15.451 1.00 55.09 93 PRO A O 1
ATOM 732 N N . GLY A 1 94 ? 13.612 39.941 16.578 1.00 48.41 94 GLY A N 1
ATOM 733 C CA . GLY A 1 94 ? 12.696 40.522 17.557 1.00 48.41 94 GLY A CA 1
ATOM 734 C C . GLY A 1 94 ? 11.268 40.769 17.078 1.00 48.41 94 GLY A C 1
ATOM 735 O O . GLY A 1 94 ? 11.011 41.630 16.249 1.00 48.41 94 GLY A O 1
ATOM 736 N N . THR A 1 95 ? 10.311 40.086 17.708 1.00 52.84 95 THR A N 1
ATOM 737 C CA . THR A 1 95 ? 9.336 40.736 18.602 1.00 52.84 95 THR A CA 1
ATOM 738 C C . THR A 1 95 ? 8.629 39.652 19.417 1.00 52.84 95 THR A C 1
ATOM 740 O O . THR A 1 95 ? 7.802 38.895 18.918 1.00 52.84 95 THR A O 1
ATOM 743 N N . SER A 1 96 ? 8.971 39.585 20.701 1.00 57.81 96 SER A N 1
ATOM 744 C CA . SER A 1 96 ? 8.133 38.980 21.736 1.00 57.81 96 SER A CA 1
ATOM 745 C C . SER A 1 96 ? 6.859 39.805 21.917 1.00 57.81 96 SER A C 1
ATOM 747 O O . SER A 1 96 ? 6.971 41.022 22.046 1.00 57.81 96 SER A O 1
ATOM 749 N N . ARG A 1 97 ? 5.693 39.156 22.041 1.00 53.41 97 ARG A N 1
ATOM 750 C CA . ARG A 1 97 ? 4.668 39.362 23.099 1.00 53.41 97 ARG A CA 1
ATOM 751 C C . ARG A 1 97 ? 3.337 38.712 22.683 1.00 53.41 97 ARG A C 1
ATOM 753 O O . ARG A 1 97 ? 2.826 39.011 21.619 1.00 53.41 97 ARG A O 1
ATOM 760 N N . ILE A 1 98 ? 2.891 37.669 23.391 1.00 49.06 98 ILE A N 1
ATOM 761 C CA . ILE A 1 98 ? 1.946 37.670 24.536 1.00 49.06 98 ILE A CA 1
ATOM 762 C C . ILE A 1 98 ? 0.457 37.657 24.098 1.00 49.06 98 ILE A C 1
ATOM 764 O O . ILE A 1 98 ? 0.016 38.506 23.338 1.00 49.06 98 ILE A O 1
ATOM 768 N N . MET A 1 99 ? -0.283 36.720 24.720 1.00 44.66 99 MET A N 1
ATOM 769 C CA . MET A 1 99 ? -1.749 36.513 24.836 1.00 44.66 99 MET A CA 1
ATOM 770 C C . MET A 1 99 ? -2.375 35.538 23.830 1.00 44.66 99 MET A C 1
ATOM 772 O O . MET A 1 99 ? -2.382 35.778 22.635 1.00 44.66 99 MET A O 1
ATOM 776 N N . ALA A 1 100 ? -2.780 34.330 24.236 1.00 50.53 100 ALA A N 1
ATOM 777 C CA . ALA A 1 100 ? -3.883 34.000 25.153 1.00 50.53 100 ALA A CA 1
ATOM 778 C C . ALA A 1 100 ? -5.274 34.257 24.542 1.00 50.53 100 ALA A C 1
ATOM 780 O O . ALA A 1 100 ? -5.864 35.309 24.745 1.00 50.53 100 ALA A O 1
ATOM 781 N N . ALA A 1 101 ? -5.805 33.240 23.860 1.00 47.97 101 ALA A N 1
ATOM 782 C CA . ALA A 1 101 ? -7.234 32.932 23.762 1.00 47.97 101 ALA A CA 1
ATOM 783 C C . ALA A 1 101 ? -7.333 31.443 23.376 1.00 47.97 101 ALA A C 1
ATOM 785 O O . ALA A 1 101 ? -6.822 31.017 22.351 1.00 47.97 101 ALA A O 1
ATOM 786 N N . MET A 1 102 ? -7.621 30.576 24.344 1.00 45.38 102 MET A N 1
ATOM 787 C CA . MET A 1 102 ? -8.958 30.013 24.555 1.00 45.38 102 MET A CA 1
ATOM 788 C C . MET A 1 102 ? -9.409 29.071 23.431 1.00 45.38 102 MET A C 1
ATOM 790 O O . MET A 1 102 ? -9.892 29.491 22.393 1.00 45.38 102 MET A O 1
ATOM 794 N N . ARG A 1 103 ? -9.274 27.772 23.739 1.00 55.41 103 ARG A N 1
ATOM 795 C CA . ARG A 1 103 ? -10.235 26.689 23.480 1.00 55.41 103 ARG A CA 1
ATOM 796 C C . ARG A 1 103 ? -11.198 26.905 22.302 1.00 55.41 103 ARG A C 1
ATOM 798 O O . ARG A 1 103 ? -12.313 27.357 22.521 1.00 55.41 103 ARG A O 1
ATOM 805 N N . GLU A 1 104 ? -10.877 26.304 21.166 1.00 40.59 104 GLU A N 1
ATOM 806 C CA . GLU A 1 104 ? -11.867 25.530 20.422 1.00 40.59 104 GLU A CA 1
ATOM 807 C C . GLU A 1 104 ? -11.235 24.216 19.973 1.00 40.59 104 GLU A C 1
ATOM 809 O O . GLU A 1 104 ? -10.104 24.146 19.498 1.00 40.59 104 GLU A O 1
ATOM 814 N N . ARG A 1 105 ? -11.941 23.130 20.276 1.00 49.78 105 ARG A N 1
ATOM 815 C CA . ARG A 1 105 ? -11.568 21.783 19.875 1.00 49.78 105 ARG A CA 1
ATOM 816 C C . ARG A 1 105 ? -11.887 21.675 18.393 1.00 49.78 105 ARG A C 1
ATOM 818 O O . ARG A 1 105 ? -13.012 21.327 18.046 1.00 49.78 105 ARG A O 1
ATOM 825 N N . ASP A 1 106 ? -10.894 21.925 17.551 1.00 41.41 106 ASP A N 1
ATOM 826 C CA . ASP A 1 106 ? -10.925 21.545 16.143 1.00 41.41 106 ASP A CA 1
ATOM 827 C C . ASP A 1 106 ? -10.920 20.018 16.043 1.00 41.41 106 ASP A C 1
ATOM 829 O O . ASP A 1 106 ? -9.895 19.353 15.881 1.00 41.41 106 ASP A O 1
ATOM 833 N N . ALA A 1 107 ? -12.107 19.436 16.203 1.00 46.12 107 ALA A N 1
ATOM 834 C CA . ALA A 1 107 ? -12.358 18.075 15.789 1.00 46.12 107 ALA A CA 1
ATOM 835 C C . ALA A 1 107 ? -12.100 18.023 14.274 1.00 46.12 107 ALA A C 1
ATOM 837 O O . ALA A 1 107 ? -12.741 18.772 13.530 1.00 46.12 107 ALA A O 1
ATOM 838 N N . PRO A 1 108 ? -11.176 17.170 13.792 1.00 51.16 108 PRO A N 1
ATOM 839 C CA . PRO A 1 108 ? -10.903 17.047 12.372 1.00 51.16 108 PRO A CA 1
ATOM 840 C C . PRO A 1 108 ? -12.189 16.603 11.677 1.00 51.16 108 PRO A C 1
ATOM 842 O O . PRO A 1 108 ? -12.579 15.434 11.727 1.00 51.16 108 PRO A O 1
ATOM 845 N N . THR A 1 109 ? -12.862 17.566 11.047 1.00 53.88 109 THR A N 1
ATOM 846 C CA . THR A 1 109 ? -14.048 17.358 10.224 1.00 53.88 109 THR A CA 1
ATOM 847 C C . THR A 1 109 ? -13.594 16.608 8.981 1.00 53.88 109 THR A C 1
ATOM 849 O O . THR A 1 109 ? -13.257 17.175 7.943 1.00 53.88 109 THR A O 1
ATOM 852 N N . MET A 1 110 ? -13.531 15.286 9.116 1.00 48.75 110 MET A N 1
ATOM 853 C CA . MET A 1 110 ? -13.462 14.343 8.015 1.00 48.75 110 MET A CA 1
ATOM 854 C C . MET A 1 110 ? -14.729 14.540 7.194 1.00 48.75 110 MET A C 1
ATOM 856 O O . MET A 1 110 ? -15.755 13.950 7.509 1.00 48.75 110 MET A O 1
ATOM 860 N N . ARG A 1 111 ? -14.673 15.405 6.175 1.00 49.59 111 ARG A N 1
ATOM 861 C CA . ARG A 1 111 ? -15.738 15.552 5.178 1.00 49.59 111 ARG A CA 1
ATOM 862 C C . ARG A 1 111 ? -16.012 14.171 4.562 1.00 49.59 111 ARG A C 1
ATOM 864 O O . ARG A 1 111 ? -15.202 13.708 3.756 1.00 49.59 111 ARG A O 1
ATOM 871 N N . PRO A 1 112 ? -17.136 13.507 4.885 1.00 54.72 112 PRO A N 1
ATOM 872 C CA . PRO A 1 112 ? -17.538 12.260 4.254 1.00 54.72 112 PRO A CA 1
ATOM 873 C C . PRO A 1 112 ? -18.310 12.657 2.991 1.00 54.72 112 PRO A C 1
ATOM 875 O O . PRO A 1 112 ? -19.534 12.642 2.952 1.00 54.72 112 PRO A O 1
ATOM 878 N N . GLY A 1 113 ? -17.590 13.184 2.002 1.00 46.47 113 GLY A N 1
ATOM 879 C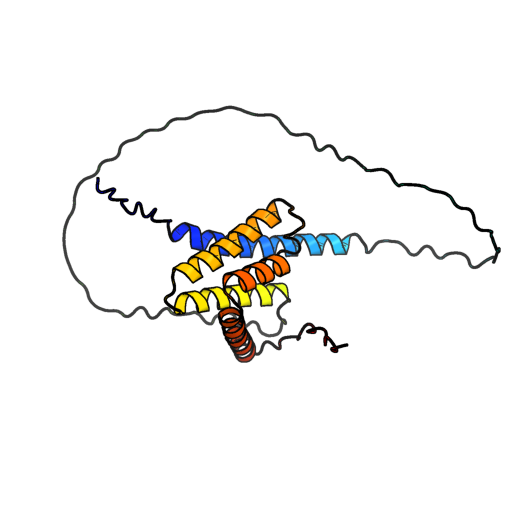 CA . GLY A 1 113 ? -18.176 14.040 0.965 1.00 46.47 113 GLY A CA 1
ATOM 880 C C . GLY A 1 113 ? -18.040 13.534 -0.463 1.00 46.47 113 GLY A C 1
ATOM 881 O O . GLY A 1 113 ? -18.037 14.345 -1.377 1.00 46.47 113 GLY A O 1
ATOM 882 N N . GLY A 1 114 ? -17.896 12.229 -0.670 1.00 55.94 114 GLY A N 1
ATOM 883 C CA . GLY A 1 114 ? -17.901 11.628 -1.999 1.00 55.94 114 GLY A CA 1
ATOM 884 C C . GLY A 1 114 ? -18.478 10.232 -1.897 1.00 55.94 114 GLY A C 1
ATOM 885 O O . GLY A 1 114 ? -17.742 9.273 -1.686 1.00 55.94 114 GLY A O 1
ATOM 886 N N . ARG A 1 115 ? -19.808 10.113 -1.966 1.00 56.62 115 ARG A N 1
ATOM 887 C CA . ARG A 1 115 ? -20.448 8.803 -2.071 1.00 56.62 115 ARG A CA 1
ATOM 888 C C . ARG A 1 115 ? -20.033 8.224 -3.423 1.00 56.62 115 ARG A C 1
ATOM 890 O O . ARG A 1 115 ? -20.488 8.700 -4.458 1.00 56.62 115 ARG A O 1
ATOM 897 N N . PHE A 1 116 ? -19.150 7.230 -3.413 1.00 54.59 116 PHE A N 1
ATOM 898 C CA . PHE A 1 116 ? -18.840 6.396 -4.572 1.00 54.59 116 PHE A CA 1
ATOM 899 C C . PHE A 1 116 ? -20.059 5.506 -4.857 1.00 54.59 116 PHE A C 1
ATOM 901 O O . PHE A 1 116 ? -20.061 4.315 -4.563 1.00 54.59 116 PHE A O 1
ATOM 908 N N . VAL A 1 117 ? -21.155 6.096 -5.336 1.00 51.69 117 VAL A N 1
ATOM 909 C CA . VAL A 1 117 ? -22.376 5.346 -5.641 1.00 51.69 117 VAL A CA 1
ATOM 910 C C . VAL A 1 117 ? -22.151 4.611 -6.965 1.00 51.69 117 VAL A C 1
ATOM 912 O O . VAL A 1 117 ? -22.196 5.209 -8.034 1.00 51.69 117 VAL A O 1
ATOM 915 N N . GLY A 1 118 ? -21.856 3.313 -6.894 1.00 59.69 118 GLY A N 1
ATOM 916 C CA . GLY A 1 118 ? -22.145 2.370 -7.981 1.00 59.69 118 GLY A CA 1
ATOM 917 C C . GLY A 1 118 ? -21.000 1.919 -8.893 1.00 59.69 118 GLY A C 1
ATOM 918 O O . GLY A 1 118 ? -21.206 0.970 -9.643 1.00 59.69 118 GLY A O 1
ATOM 919 N N . ARG A 1 119 ? -19.791 2.495 -8.831 1.00 72.44 119 ARG A N 1
ATOM 920 C CA . ARG A 1 119 ? -18.625 1.901 -9.518 1.00 72.44 119 ARG A CA 1
ATOM 921 C C . ARG A 1 119 ? -17.831 1.040 -8.542 1.00 72.44 119 ARG A C 1
ATOM 923 O O . ARG A 1 119 ? -17.276 1.558 -7.577 1.00 72.44 119 ARG A O 1
ATOM 930 N N . GLY A 1 120 ? -17.783 -0.268 -8.800 1.00 80.31 120 GLY A N 1
ATOM 931 C CA . GLY A 1 120 ? -16.870 -1.175 -8.105 1.00 80.31 120 GLY A CA 1
ATOM 932 C C . GLY A 1 120 ? -15.432 -0.662 -8.206 1.00 80.31 120 GLY A C 1
ATOM 933 O O . GLY A 1 120 ? -15.029 -0.133 -9.243 1.00 80.31 120 GLY A O 1
ATOM 934 N N . LEU A 1 121 ? -14.675 -0.773 -7.115 1.00 87.19 121 LEU A N 1
ATOM 935 C CA . LEU A 1 121 ? -13.276 -0.357 -7.104 1.00 87.19 121 LEU A CA 1
ATOM 936 C C . LEU A 1 121 ? -12.438 -1.313 -7.946 1.00 87.19 121 LEU A C 1
ATOM 938 O O . LEU A 1 121 ? -12.539 -2.532 -7.786 1.00 87.19 121 LEU A O 1
ATOM 942 N N . THR A 1 122 ? -11.552 -0.763 -8.771 1.00 88.12 122 THR A N 1
ATOM 943 C CA . THR A 1 122 ? -10.547 -1.578 -9.460 1.00 88.12 122 THR A CA 1
ATOM 944 C C . THR A 1 122 ? -9.586 -2.198 -8.443 1.00 88.12 122 THR A C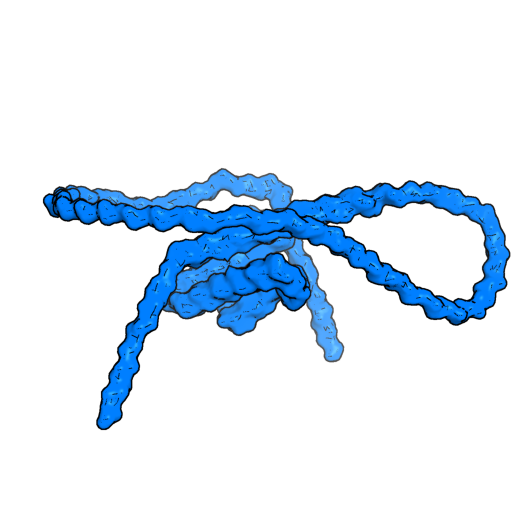 1
ATOM 946 O O . THR A 1 122 ? -9.380 -1.646 -7.360 1.00 88.12 122 THR A O 1
ATOM 949 N N . GLU A 1 123 ? -8.962 -3.328 -8.778 1.00 87.00 123 GLU A N 1
ATOM 950 C CA . GLU A 1 123 ? -8.001 -4.013 -7.897 1.00 87.00 123 GLU A CA 1
ATOM 951 C C . GLU A 1 123 ? -6.901 -3.065 -7.383 1.00 87.00 123 GLU A C 1
ATOM 953 O O . GLU A 1 123 ? -6.603 -3.014 -6.192 1.00 87.00 123 GLU A O 1
ATOM 958 N N . ARG A 1 124 ? -6.377 -2.203 -8.259 1.00 84.56 124 ARG A N 1
ATOM 959 C CA . ARG A 1 124 ? -5.367 -1.198 -7.894 1.00 84.56 124 ARG A CA 1
ATOM 960 C C . ARG A 1 124 ? -5.885 -0.159 -6.907 1.00 84.56 124 ARG A C 1
ATOM 962 O O . ARG A 1 124 ? -5.165 0.239 -5.994 1.00 84.56 124 ARG A O 1
ATOM 969 N N . GLN A 1 125 ? -7.126 0.300 -7.075 1.00 88.88 125 GLN A N 1
ATOM 970 C CA . GLN A 1 125 ? -7.749 1.232 -6.131 1.00 88.88 125 GLN A CA 1
ATOM 971 C C . GLN A 1 125 ? -7.952 0.571 -4.766 1.00 88.88 125 GLN A C 1
ATOM 973 O O . GLN A 1 125 ? -7.680 1.195 -3.740 1.00 88.88 125 GLN A O 1
ATOM 978 N N . GLN A 1 126 ? -8.377 -0.695 -4.755 1.00 91.12 126 GLN A N 1
ATOM 979 C CA . GLN A 1 126 ? -8.481 -1.498 -3.537 1.00 91.12 126 GLN A CA 1
ATOM 980 C C . GLN A 1 126 ? -7.118 -1.610 -2.843 1.00 91.12 126 GLN A C 1
ATOM 982 O O . GLN A 1 126 ? -7.018 -1.316 -1.652 1.00 91.12 126 GLN A O 1
ATOM 987 N N . PHE A 1 127 ? -6.054 -1.906 -3.594 1.00 93.12 127 PHE A N 1
ATOM 988 C CA . PHE A 1 127 ? -4.692 -1.969 -3.068 1.00 93.12 127 PHE A CA 1
ATOM 989 C C . PHE A 1 127 ? -4.214 -0.632 -2.481 1.00 93.12 127 PHE A C 1
ATOM 991 O O . PHE A 1 127 ? -3.675 -0.590 -1.376 1.00 93.12 127 PHE A O 1
ATOM 998 N N . LEU A 1 128 ? -4.469 0.489 -3.161 1.00 90.88 128 LEU A N 1
ATOM 999 C CA . LEU A 1 128 ? -4.131 1.823 -2.652 1.00 90.88 128 LEU A CA 1
ATOM 1000 C C . LEU A 1 128 ? -4.838 2.138 -1.329 1.00 90.88 128 LEU A C 1
ATOM 1002 O O . LEU A 1 128 ? -4.227 2.677 -0.402 1.00 90.88 128 LEU A O 1
ATOM 1006 N N . ILE A 1 129 ? -6.124 1.803 -1.223 1.00 92.31 129 ILE A N 1
ATOM 1007 C CA . ILE A 1 129 ? -6.884 1.968 0.020 1.00 92.31 129 ILE A CA 1
ATOM 1008 C C . ILE A 1 129 ? -6.306 1.066 1.112 1.00 92.31 129 ILE A C 1
ATOM 1010 O O . ILE A 1 129 ? -6.120 1.531 2.238 1.00 92.31 129 ILE A O 1
ATOM 1014 N N . PHE A 1 130 ? -5.968 -0.182 0.784 1.00 95.50 130 PHE A N 1
ATOM 1015 C CA . PHE A 1 130 ? -5.344 -1.114 1.716 1.00 95.50 130 PHE A CA 1
ATOM 1016 C C . PHE A 1 130 ? -4.016 -0.572 2.266 1.00 95.50 130 PHE A C 1
ATOM 1018 O O . PHE A 1 130 ? -3.865 -0.480 3.484 1.00 95.50 130 PHE A O 1
ATOM 1025 N N . VAL A 1 131 ? -3.096 -0.106 1.411 1.00 95.81 131 VAL A N 1
ATOM 1026 C CA . VAL A 1 131 ? -1.816 0.489 1.848 1.00 95.81 131 VAL A CA 1
ATOM 1027 C C . VAL A 1 131 ? -2.053 1.703 2.756 1.00 95.81 131 VAL A C 1
ATOM 1029 O O . VAL A 1 131 ? -1.392 1.849 3.786 1.00 95.81 131 VAL A O 1
ATOM 1032 N N . LYS A 1 132 ? -3.042 2.553 2.445 1.00 93.94 132 LYS A N 1
ATOM 1033 C CA . LYS A 1 132 ? -3.410 3.692 3.308 1.00 93.94 132 LYS A CA 1
ATOM 1034 C C . LYS A 1 132 ? -3.908 3.238 4.682 1.00 93.94 132 LYS A C 1
ATOM 1036 O O . LYS A 1 132 ? -3.522 3.834 5.688 1.00 93.94 132 LYS A O 1
ATOM 1041 N N . ILE A 1 133 ? -4.741 2.199 4.740 1.00 95.62 133 ILE A N 1
ATOM 1042 C CA . ILE A 1 133 ? -5.238 1.628 6.001 1.00 95.62 133 ILE A CA 1
ATOM 1043 C C . ILE A 1 133 ? -4.099 0.986 6.794 1.00 95.62 133 ILE A C 1
ATOM 1045 O O . ILE A 1 133 ? -4.009 1.225 7.994 1.00 95.62 133 ILE A O 1
ATOM 1049 N N . LEU A 1 134 ? -3.202 0.246 6.141 1.00 96.50 134 LEU A N 1
ATOM 1050 C CA . LEU A 1 134 ? -2.027 -0.364 6.763 1.00 96.50 134 LEU A CA 1
ATOM 1051 C C . LEU A 1 134 ? -1.120 0.689 7.413 1.00 96.50 134 LEU A C 1
ATOM 1053 O O . LEU A 1 134 ? -0.780 0.565 8.588 1.00 96.50 134 LEU A O 1
ATOM 1057 N N . LEU A 1 135 ? -0.788 1.768 6.697 1.00 95.44 135 LEU A N 1
ATOM 1058 C CA . LEU A 1 135 ? 0.026 2.857 7.248 1.00 95.44 135 LEU A CA 1
ATOM 1059 C C . LEU A 1 135 ? -0.670 3.560 8.423 1.00 95.44 135 LEU A C 1
ATOM 1061 O O . LEU A 1 135 ? -0.021 3.867 9.423 1.00 95.44 135 LEU A O 1
ATOM 1065 N N . LYS A 1 136 ? -1.991 3.772 8.337 1.00 95.19 136 LYS A N 1
ATOM 1066 C CA . LYS A 1 136 ? -2.798 4.333 9.435 1.00 95.19 136 LYS A CA 1
ATOM 1067 C C . LYS A 1 136 ? -2.904 3.393 10.635 1.00 95.19 136 LYS A C 1
ATOM 1069 O O . LYS A 1 136 ? -2.989 3.859 11.767 1.00 95.19 136 LYS A O 1
ATOM 1074 N N . TYR A 1 137 ? -2.914 2.086 10.405 1.00 96.81 137 TYR A N 1
ATOM 1075 C CA . TYR A 1 137 ? -2.902 1.077 11.457 1.00 96.81 137 TYR A CA 1
ATOM 1076 C C . TYR A 1 137 ? -1.559 1.081 12.198 1.00 96.81 137 TYR A C 1
ATOM 1078 O O . TYR A 1 137 ? -1.552 1.204 13.420 1.00 96.81 137 TYR A O 1
ATOM 1086 N N . VAL A 1 138 ? -0.436 1.048 11.474 1.00 96.25 138 VAL A N 1
ATOM 1087 C CA . VAL A 1 138 ? 0.915 1.085 12.064 1.00 96.25 138 VAL A CA 1
ATOM 1088 C C . VAL A 1 138 ? 1.186 2.405 12.804 1.00 96.25 138 VAL A C 1
ATOM 1090 O O . VAL A 1 138 ? 1.856 2.423 13.831 1.0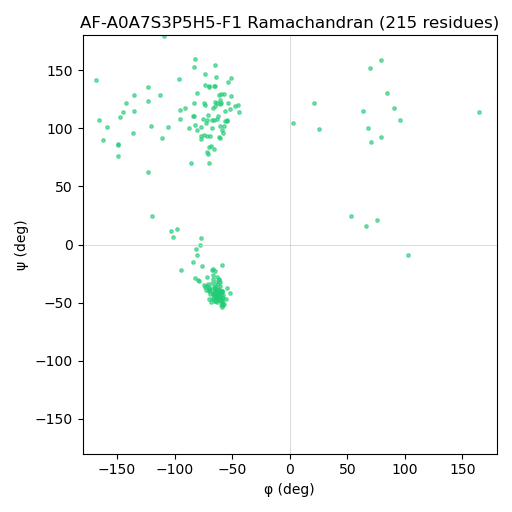0 96.25 138 VAL A O 1
ATOM 1093 N N . GLU A 1 139 ? 0.618 3.520 12.341 1.00 95.25 139 GLU A N 1
ATOM 1094 C CA . GLU A 1 139 ? 0.671 4.801 13.060 1.00 95.25 139 GLU A CA 1
ATOM 1095 C C . GLU A 1 139 ? 0.015 4.720 14.454 1.00 95.25 139 GLU A C 1
ATOM 1097 O O . GLU A 1 139 ? 0.475 5.367 15.389 1.00 95.25 139 GLU A O 1
ATOM 1102 N N . ARG A 1 140 ? -1.018 3.883 14.628 1.00 96.62 140 ARG A N 1
ATOM 1103 C CA . ARG A 1 140 ? -1.731 3.712 15.907 1.00 96.62 140 ARG A CA 1
ATOM 1104 C C . ARG A 1 140 ? -1.072 2.727 16.868 1.00 96.62 140 ARG A C 1
ATOM 1106 O O . ARG A 1 140 ? -1.423 2.726 18.042 1.00 96.62 140 ARG A O 1
ATOM 1113 N N . THR A 1 141 ? -0.139 1.889 16.415 1.00 95.12 141 THR A N 1
ATOM 1114 C CA . THR A 1 141 ? 0.514 0.891 17.282 1.00 95.12 141 THR A CA 1
ATOM 1115 C C . THR A 1 141 ? 1.590 1.490 18.198 1.00 95.12 141 THR A C 1
ATOM 1117 O O . THR A 1 141 ? 2.289 0.736 18.865 1.00 95.12 141 THR A O 1
ATOM 1120 N N . ASN A 1 142 ? 1.758 2.822 18.226 1.00 93.44 142 ASN A N 1
ATOM 1121 C CA . ASN A 1 142 ? 2.788 3.542 18.992 1.00 93.44 142 ASN A CA 1
ATOM 1122 C C . ASN A 1 142 ? 4.227 3.043 18.743 1.00 93.44 142 ASN A C 1
ATOM 1124 O O . ASN A 1 142 ? 5.110 3.236 19.574 1.00 93.44 142 ASN A O 1
ATOM 1128 N N . ASN A 1 143 ? 4.481 2.422 17.586 1.00 96.12 143 ASN A N 1
ATOM 1129 C CA . ASN A 1 143 ? 5.806 1.958 17.182 1.00 96.12 143 ASN A CA 1
ATOM 1130 C C . ASN A 1 143 ? 6.315 2.810 16.002 1.00 96.12 143 ASN A C 1
ATOM 1132 O O . ASN A 1 143 ? 6.050 2.483 14.839 1.00 96.12 143 ASN A O 1
ATOM 1136 N N . PRO A 1 144 ? 7.049 3.907 16.269 1.00 93.69 144 PRO A N 1
ATOM 1137 C CA . PRO A 1 144 ? 7.518 4.814 15.222 1.00 93.69 144 PRO A CA 1
ATOM 1138 C C . PRO A 1 144 ? 8.565 4.168 14.308 1.00 93.69 144 PRO A C 1
ATOM 1140 O O . PRO A 1 144 ? 8.754 4.612 13.175 1.00 93.69 144 PRO A O 1
ATOM 1143 N N . GLN A 1 145 ? 9.257 3.120 14.770 1.00 96.06 145 GLN A N 1
ATOM 1144 C CA . GLN A 1 145 ? 10.194 2.380 13.932 1.00 96.06 145 GLN A CA 1
ATOM 1145 C C . GLN A 1 145 ? 9.448 1.584 12.866 1.00 96.06 145 GLN A C 1
ATOM 1147 O O . GLN A 1 145 ? 9.775 1.692 11.689 1.00 96.06 145 GLN A O 1
ATOM 1152 N N . LEU A 1 146 ? 8.387 0.875 13.258 1.00 96.25 146 LEU A N 1
ATOM 1153 C CA . LEU A 1 146 ? 7.549 0.115 12.333 1.00 96.25 146 LEU A CA 1
ATOM 1154 C C . LEU A 1 146 ? 6.930 1.022 11.258 1.00 96.25 146 LEU A C 1
ATOM 1156 O O . LEU A 1 146 ? 6.917 0.675 10.078 1.00 96.25 146 LEU A O 1
ATOM 1160 N N . GLN A 1 147 ? 6.486 2.222 11.647 1.00 95.38 147 GLN A N 1
ATOM 1161 C CA . GLN A 1 147 ? 5.955 3.214 10.710 1.00 95.38 147 GLN A CA 1
ATOM 1162 C C . GLN A 1 147 ? 7.016 3.688 9.709 1.00 95.38 147 GLN A C 1
ATOM 1164 O O . GLN A 1 147 ? 6.740 3.754 8.509 1.00 95.38 147 GLN A O 1
ATOM 1169 N N . ARG A 1 148 ? 8.224 4.015 10.186 1.00 95.00 148 ARG A N 1
ATOM 1170 C CA . ARG A 1 148 ? 9.341 4.421 9.320 1.00 95.00 148 ARG A CA 1
ATOM 1171 C C . ARG A 1 148 ? 9.716 3.309 8.346 1.00 95.00 148 ARG A C 1
ATOM 1173 O O . ARG A 1 148 ? 9.821 3.586 7.154 1.00 95.00 148 ARG A O 1
ATOM 1180 N N . THR A 1 149 ? 9.811 2.067 8.819 1.00 96.94 149 THR A N 1
ATOM 1181 C CA . THR A 1 149 ? 10.082 0.891 7.981 1.00 96.94 149 THR A CA 1
ATOM 1182 C C . THR A 1 149 ? 9.019 0.715 6.898 1.00 96.94 149 THR A C 1
ATOM 1184 O O . THR A 1 149 ? 9.365 0.615 5.724 1.00 96.94 149 THR A O 1
ATOM 1187 N N . ALA A 1 150 ? 7.728 0.755 7.252 1.00 96.69 150 ALA A N 1
ATOM 1188 C CA . ALA A 1 150 ? 6.631 0.607 6.289 1.00 96.69 150 ALA A CA 1
ATOM 1189 C C . ALA A 1 150 ? 6.735 1.623 5.141 1.00 96.69 150 ALA A C 1
ATOM 1191 O O . ALA A 1 150 ? 6.621 1.284 3.964 1.00 96.69 150 ALA A O 1
ATOM 1192 N N . LYS A 1 151 ? 6.976 2.890 5.489 1.00 94.00 151 LYS A N 1
ATOM 1193 C CA . LYS A 1 151 ? 7.071 3.976 4.512 1.00 94.00 151 LYS A CA 1
ATOM 1194 C C . LYS A 1 151 ? 8.335 3.883 3.661 1.00 94.00 151 LYS A C 1
ATOM 1196 O O . LYS A 1 151 ? 8.258 4.121 2.458 1.00 94.00 151 LYS A O 1
ATOM 1201 N N . ALA A 1 152 ? 9.467 3.518 4.264 1.00 95.25 152 ALA A N 1
ATOM 1202 C CA . ALA A 1 152 ? 10.721 3.302 3.547 1.00 95.25 152 ALA A CA 1
ATOM 1203 C C . ALA A 1 152 ? 10.581 2.189 2.498 1.00 95.25 152 ALA A C 1
ATOM 1205 O O . ALA A 1 152 ? 11.023 2.362 1.368 1.00 95.25 152 ALA A O 1
ATOM 1206 N N . VAL A 1 153 ? 9.886 1.097 2.833 1.00 96.94 153 VAL A N 1
ATOM 1207 C CA . VAL A 1 153 ? 9.608 -0.005 1.900 1.00 96.94 153 VAL A CA 1
ATOM 1208 C C . VAL A 1 153 ? 8.794 0.463 0.695 1.00 96.94 153 VAL A C 1
ATOM 1210 O O . VAL A 1 153 ? 9.171 0.171 -0.439 1.00 96.94 153 VAL A O 1
ATOM 1213 N N . VAL A 1 154 ? 7.706 1.210 0.911 1.00 95.69 154 VAL A N 1
ATOM 1214 C CA . VAL A 1 154 ? 6.882 1.735 -0.195 1.00 95.69 154 VAL A CA 1
ATOM 1215 C C . VAL A 1 154 ? 7.705 2.667 -1.085 1.00 95.69 154 VAL A C 1
ATOM 1217 O O . VAL A 1 154 ? 7.662 2.533 -2.309 1.00 95.69 154 VAL A O 1
ATOM 1220 N N . ALA A 1 155 ? 8.480 3.576 -0.486 1.00 93.50 155 ALA A N 1
ATOM 1221 C CA . ALA A 1 155 ? 9.335 4.504 -1.222 1.00 93.50 155 ALA A CA 1
ATOM 1222 C C . ALA A 1 155 ? 10.394 3.766 -2.056 1.00 93.50 155 ALA A C 1
ATOM 1224 O O . ALA A 1 155 ? 10.563 4.067 -3.236 1.00 93.50 155 ALA A O 1
ATOM 1225 N N . GLU A 1 156 ? 11.050 2.758 -1.480 1.00 95.50 156 GLU A N 1
ATOM 1226 C CA . GLU A 1 156 ? 12.074 1.975 -2.169 1.00 95.50 156 GLU A CA 1
ATOM 1227 C C . GLU A 1 156 ? 11.491 1.152 -3.319 1.00 95.50 156 GLU A C 1
ATOM 1229 O O . GLU A 1 156 ? 12.017 1.202 -4.428 1.00 95.50 156 GLU A O 1
ATOM 1234 N N . CYS A 1 157 ? 10.364 0.465 -3.101 1.00 96.06 157 CYS A N 1
ATOM 1235 C CA . CYS A 1 157 ? 9.700 -0.290 -4.167 1.00 96.06 157 CYS A CA 1
ATOM 1236 C C . CYS A 1 157 ? 9.297 0.618 -5.331 1.00 96.06 157 CYS A C 1
ATOM 1238 O O . CYS A 1 157 ? 9.475 0.273 -6.496 1.00 96.06 157 CYS A O 1
ATOM 1240 N N . THR A 1 158 ? 8.794 1.808 -5.007 1.00 92.69 158 THR A N 1
ATOM 1241 C CA . THR A 1 158 ? 8.415 2.827 -5.986 1.00 92.69 158 THR A CA 1
ATOM 1242 C C . THR A 1 158 ? 9.627 3.317 -6.776 1.00 92.69 158 THR A C 1
ATOM 1244 O O . THR A 1 158 ? 9.581 3.400 -8.002 1.00 92.69 158 THR A O 1
ATOM 1247 N N . ARG A 1 159 ? 10.732 3.616 -6.084 1.00 94.38 159 ARG A N 1
ATOM 1248 C CA . ARG A 1 159 ? 11.987 4.066 -6.694 1.00 94.38 159 ARG A CA 1
ATOM 1249 C C . ARG A 1 159 ? 12.561 3.006 -7.638 1.00 94.38 159 ARG A C 1
ATOM 1251 O O . ARG A 1 159 ? 12.885 3.334 -8.773 1.00 94.38 159 ARG A O 1
ATOM 1258 N N . ARG A 1 160 ? 12.638 1.748 -7.196 1.00 95.94 160 ARG A N 1
ATOM 1259 C CA . ARG A 1 160 ? 13.132 0.602 -7.981 1.00 95.94 160 ARG A CA 1
ATOM 1260 C C . ARG A 1 160 ? 12.266 0.321 -9.204 1.00 95.94 160 ARG A C 1
ATOM 1262 O O . ARG A 1 160 ? 12.784 0.184 -10.306 1.00 95.94 160 ARG A O 1
ATOM 1269 N N . ASN A 1 161 ? 10.944 0.334 -9.034 1.00 94.69 161 ASN A N 1
ATOM 1270 C CA . ASN A 1 161 ? 10.007 0.153 -10.139 1.00 94.69 161 ASN A CA 1
ATOM 1271 C C . ASN A 1 161 ? 10.178 1.235 -11.220 1.00 94.69 161 ASN A C 1
ATOM 1273 O O . ASN A 1 161 ? 10.194 0.917 -12.404 1.00 94.69 161 ASN A O 1
ATOM 1277 N N . ARG A 1 162 ? 10.392 2.502 -10.829 1.00 90.50 162 ARG A N 1
ATOM 1278 C CA . ARG A 1 162 ? 10.686 3.595 -11.778 1.00 90.50 162 ARG A CA 1
ATOM 1279 C C . ARG A 1 162 ? 11.992 3.408 -12.543 1.00 90.50 162 ARG A C 1
ATOM 1281 O O . ARG A 1 162 ? 12.110 3.927 -13.645 1.00 90.50 162 ARG A O 1
ATOM 1288 N N . MET A 1 163 ? 12.963 2.714 -11.959 1.00 95.56 163 MET A N 1
ATOM 1289 C CA . MET A 1 163 ? 14.222 2.383 -12.628 1.00 95.56 163 MET A CA 1
ATOM 1290 C C . MET A 1 163 ? 14.081 1.211 -13.612 1.00 95.56 163 MET A C 1
ATOM 1292 O O . MET A 1 163 ? 15.068 0.845 -14.239 1.00 95.56 163 MET A O 1
ATOM 1296 N N . GLY A 1 164 ? 12.885 0.626 -13.756 1.00 93.75 164 GLY A N 1
ATOM 1297 C CA . GLY A 1 164 ? 12.658 -0.532 -14.620 1.00 93.75 164 GLY A CA 1
ATOM 1298 C C . GLY A 1 164 ? 13.179 -1.844 -14.031 1.00 93.75 164 GLY A C 1
ATOM 1299 O O . GLY A 1 164 ? 13.422 -2.786 -14.778 1.00 93.75 164 GLY A O 1
ATOM 1300 N N . ASP A 1 165 ? 13.372 -1.914 -12.709 1.00 97.06 165 ASP A N 1
ATOM 1301 C CA . ASP A 1 165 ? 13.816 -3.138 -12.040 1.00 97.06 165 ASP A CA 1
ATOM 1302 C C . ASP A 1 165 ? 12.727 -4.223 -12.134 1.00 97.06 165 ASP A C 1
ATOM 1304 O O . ASP A 1 165 ? 11.617 -4.059 -11.610 1.00 97.06 165 ASP A O 1
ATOM 1308 N N . ALA A 1 166 ? 13.054 -5.330 -12.807 1.00 96.06 166 ALA A N 1
ATOM 1309 C CA . ALA A 1 166 ? 12.137 -6.433 -13.067 1.00 96.06 166 ALA A CA 1
ATOM 1310 C C . ALA A 1 166 ? 11.634 -7.099 -11.775 1.00 96.06 166 ALA A C 1
ATOM 1312 O O . ALA A 1 166 ? 10.483 -7.532 -11.728 1.00 96.06 166 ALA A O 1
ATOM 1313 N N . GLU A 1 167 ? 12.432 -7.119 -10.698 1.00 96.56 167 GLU A N 1
ATOM 1314 C CA . GLU A 1 167 ? 12.012 -7.702 -9.412 1.00 96.56 167 GLU A CA 1
ATOM 1315 C C . GLU A 1 167 ? 10.879 -6.907 -8.744 1.00 96.56 167 GLU A C 1
ATOM 1317 O O . GLU A 1 167 ? 10.130 -7.433 -7.910 1.00 96.56 167 GLU A O 1
ATOM 1322 N N . TYR A 1 168 ? 10.732 -5.640 -9.139 1.00 95.62 168 TYR A N 1
ATOM 1323 C CA . TYR A 1 168 ? 9.738 -4.706 -8.628 1.00 95.62 168 TYR A CA 1
ATOM 1324 C C . TYR A 1 168 ? 8.557 -4.510 -9.590 1.00 95.62 168 TYR A C 1
ATOM 1326 O O . TYR A 1 168 ? 7.746 -3.601 -9.387 1.00 95.62 168 TYR A O 1
ATOM 1334 N N . MET A 1 169 ? 8.429 -5.347 -10.627 1.00 92.44 169 MET A N 1
ATOM 1335 C CA . MET A 1 169 ? 7.296 -5.360 -11.556 1.00 92.44 169 MET A CA 1
ATOM 1336 C C . MET A 1 169 ? 6.471 -6.654 -11.401 1.00 92.44 169 MET A C 1
ATOM 1338 O O . MET A 1 169 ? 7.034 -7.743 -11.455 1.00 92.44 169 MET A O 1
ATOM 1342 N N . PRO A 1 170 ? 5.134 -6.577 -11.231 1.00 92.88 170 PRO A N 1
ATOM 1343 C CA . PRO A 1 170 ? 4.322 -5.371 -11.062 1.00 92.88 170 PRO A CA 1
ATOM 1344 C C . PRO A 1 170 ? 4.493 -4.739 -9.667 1.00 92.88 170 PRO A C 1
ATOM 1346 O O . PRO A 1 170 ? 4.633 -5.439 -8.662 1.00 92.88 170 PRO A O 1
ATOM 1349 N N . LEU A 1 171 ? 4.403 -3.404 -9.595 1.00 92.94 171 LEU A N 1
ATOM 1350 C CA . LEU A 1 171 ? 4.642 -2.625 -8.367 1.00 92.94 171 LEU A CA 1
ATOM 1351 C C . LEU A 1 171 ? 3.778 -3.091 -7.182 1.00 92.94 171 LEU A C 1
ATOM 1353 O O . LEU A 1 171 ? 4.249 -3.130 -6.048 1.00 92.94 171 LEU A O 1
ATOM 1357 N N . GLN A 1 172 ? 2.527 -3.477 -7.446 1.00 93.94 172 GLN A N 1
ATOM 1358 C CA . GLN A 1 172 ? 1.597 -3.984 -6.434 1.00 93.94 172 GLN A CA 1
ATOM 1359 C C . GLN A 1 172 ? 2.150 -5.222 -5.709 1.00 93.94 172 GLN A C 1
ATOM 1361 O O . GLN A 1 172 ? 2.239 -5.221 -4.481 1.00 93.94 172 GLN A O 1
ATOM 1366 N N . ALA A 1 173 ? 2.577 -6.243 -6.460 1.00 94.06 173 ALA A N 1
ATOM 1367 C CA . ALA A 1 173 ? 3.082 -7.495 -5.897 1.00 94.06 173 ALA A CA 1
ATOM 1368 C C . ALA A 1 173 ? 4.389 -7.288 -5.115 1.00 94.06 173 ALA A C 1
ATOM 1370 O O . ALA A 1 173 ? 4.583 -7.880 -4.053 1.00 94.06 173 ALA A O 1
ATOM 1371 N N . ALA A 1 174 ? 5.268 -6.412 -5.611 1.00 96.25 174 ALA A N 1
ATOM 1372 C CA . ALA A 1 174 ? 6.511 -6.070 -4.930 1.00 96.25 174 ALA A CA 1
ATOM 1373 C C . ALA A 1 174 ? 6.247 -5.364 -3.589 1.00 96.25 174 ALA A C 1
ATOM 1375 O O . ALA A 1 174 ? 6.763 -5.782 -2.553 1.00 96.25 174 ALA A O 1
ATOM 1376 N N . VAL A 1 175 ? 5.383 -4.344 -3.576 1.00 96.25 175 VAL A N 1
ATOM 1377 C CA . VAL A 1 175 ? 5.029 -3.621 -2.344 1.00 96.25 175 VAL A CA 1
ATOM 1378 C C . VAL A 1 175 ? 4.377 -4.553 -1.324 1.00 96.25 175 VAL A C 1
ATOM 1380 O O . VAL A 1 175 ? 4.741 -4.509 -0.151 1.00 96.25 175 VAL A O 1
ATOM 1383 N N . GLU A 1 176 ? 3.463 -5.428 -1.750 1.00 96.56 176 GLU A N 1
ATOM 1384 C CA . GLU A 1 176 ? 2.839 -6.424 -0.874 1.00 96.56 176 GLU A CA 1
ATOM 1385 C C . GLU A 1 176 ? 3.871 -7.364 -0.240 1.00 96.56 176 GLU A C 1
ATOM 1387 O O . GLU A 1 176 ? 3.939 -7.465 0.988 1.00 96.56 176 GLU A O 1
ATOM 1392 N N . ARG A 1 177 ? 4.718 -8.001 -1.060 1.00 97.44 177 ARG A N 1
ATOM 1393 C CA . ARG A 1 177 ? 5.744 -8.941 -0.590 1.00 97.44 177 ARG A CA 1
ATOM 1394 C C . ARG A 1 177 ? 6.680 -8.281 0.423 1.00 97.44 177 ARG A C 1
ATOM 1396 O O . ARG A 1 177 ? 6.875 -8.807 1.518 1.00 97.44 177 ARG A O 1
ATOM 1403 N N . HIS A 1 178 ? 7.229 -7.114 0.087 1.00 97.81 178 HIS A N 1
ATOM 1404 C CA . HIS A 1 178 ? 8.205 -6.436 0.941 1.00 97.81 178 HIS A CA 1
ATOM 1405 C C . HIS A 1 178 ? 7.581 -5.880 2.228 1.00 97.81 178 HIS A C 1
ATOM 1407 O O . HIS A 1 178 ? 8.215 -5.939 3.286 1.00 97.81 178 HIS A O 1
ATOM 1413 N N . LEU A 1 179 ? 6.343 -5.372 2.182 1.00 97.50 179 LEU A N 1
ATOM 1414 C CA . LEU A 1 179 ? 5.638 -4.927 3.388 1.00 97.50 179 LEU A CA 1
ATOM 1415 C C . LEU A 1 179 ? 5.313 -6.096 4.313 1.00 97.50 179 LEU A C 1
ATOM 1417 O O . LEU A 1 179 ? 5.504 -5.973 5.521 1.00 97.50 179 LEU A O 1
ATOM 1421 N N . ARG A 1 180 ? 4.867 -7.232 3.773 1.00 97.38 180 ARG A N 1
ATOM 1422 C CA . ARG A 1 180 ? 4.556 -8.420 4.574 1.00 97.38 180 ARG A CA 1
ATOM 1423 C C . ARG A 1 180 ? 5.792 -8.956 5.295 1.00 97.38 180 ARG A C 1
ATOM 1425 O O . ARG A 1 180 ? 5.720 -9.232 6.489 1.00 97.38 180 ARG A O 1
ATOM 1432 N N . VAL A 1 181 ? 6.936 -9.005 4.605 1.00 98.00 181 VAL A N 1
ATOM 1433 C CA . VAL A 1 181 ? 8.226 -9.393 5.204 1.00 98.00 181 VAL A CA 1
ATOM 1434 C C . VAL A 1 181 ? 8.670 -8.394 6.276 1.00 98.00 181 VAL A C 1
ATOM 1436 O O . VAL A 1 181 ? 9.077 -8.799 7.359 1.00 98.00 181 VAL A O 1
ATOM 1439 N N . SER A 1 182 ? 8.565 -7.089 6.009 1.00 97.75 182 SER A N 1
ATOM 1440 C CA . SER A 1 182 ? 9.113 -6.062 6.909 1.00 97.75 182 SER A CA 1
ATOM 1441 C C . SER A 1 182 ? 8.242 -5.781 8.136 1.00 97.75 182 SER A C 1
ATOM 1443 O O . SER A 1 182 ? 8.761 -5.397 9.182 1.00 97.75 182 SER A O 1
ATOM 1445 N N . LEU A 1 183 ? 6.919 -5.917 8.013 1.00 96.81 183 LEU A N 1
ATOM 1446 C CA . LEU A 1 183 ? 5.971 -5.671 9.104 1.00 96.81 183 LEU A CA 1
ATOM 1447 C C . LEU A 1 183 ? 5.609 -6.944 9.867 1.00 96.81 183 LEU A C 1
ATOM 1449 O O . LEU A 1 183 ? 5.150 -6.862 11.001 1.00 96.81 183 LEU A O 1
ATOM 1453 N N . GLY A 1 184 ? 5.791 -8.109 9.252 1.00 97.50 184 GLY A N 1
ATOM 1454 C CA . GLY A 1 184 ? 5.364 -9.384 9.802 1.00 97.50 184 GLY A CA 1
ATOM 1455 C C . GLY A 1 184 ? 3.867 -9.658 9.626 1.00 97.50 184 GLY A C 1
ATOM 1456 O O . GLY A 1 184 ? 3.025 -8.765 9.468 1.00 97.50 184 GLY A O 1
ATOM 1457 N N . GLU A 1 185 ? 3.532 -10.945 9.701 1.00 96.75 185 GLU A N 1
ATOM 1458 C CA . GLU A 1 185 ? 2.198 -11.475 9.399 1.00 96.75 185 GLU A CA 1
ATOM 1459 C C . GLU A 1 185 ? 1.101 -10.934 10.326 1.00 96.75 185 GLU A C 1
ATOM 1461 O O . GLU A 1 185 ? -0.036 -10.714 9.906 1.00 96.75 185 GLU A O 1
ATOM 1466 N N . VAL A 1 186 ? 1.448 -10.679 11.591 1.00 97.19 186 VAL A N 1
ATOM 1467 C CA . VAL A 1 186 ? 0.507 -10.199 12.610 1.00 97.19 186 VAL A CA 1
ATOM 1468 C C . VAL A 1 186 ? -0.043 -8.825 12.232 1.00 97.19 186 VAL A 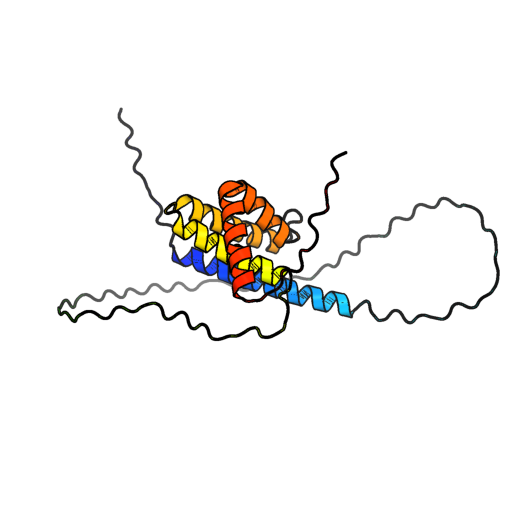C 1
ATOM 1470 O O . VAL A 1 186 ? -1.259 -8.621 12.227 1.00 97.19 186 VAL A O 1
ATOM 1473 N N . HIS A 1 187 ? 0.833 -7.882 11.880 1.00 96.81 187 HIS A N 1
ATOM 1474 C CA . HIS A 1 187 ? 0.423 -6.532 11.496 1.00 96.81 187 HIS A CA 1
ATOM 1475 C C . HIS A 1 187 ? -0.305 -6.525 10.151 1.00 96.81 187 HIS A C 1
ATOM 1477 O O . HIS A 1 187 ? -1.311 -5.827 10.003 1.00 96.81 187 HIS A O 1
ATOM 1483 N N . TRP A 1 188 ? 0.148 -7.354 9.208 1.00 97.06 188 TRP A N 1
ATOM 1484 C CA . TRP A 1 188 ? -0.501 -7.531 7.912 1.00 97.06 188 TRP A CA 1
ATOM 1485 C C . TRP A 1 188 ? -1.946 -8.030 8.048 1.00 97.06 188 TRP A C 1
ATOM 1487 O O . TRP A 1 188 ? -2.882 -7.391 7.564 1.00 97.06 188 TRP A O 1
ATOM 1497 N N . SER A 1 189 ? -2.149 -9.119 8.795 1.00 96.56 189 SER A N 1
ATOM 1498 C CA . SER A 1 189 ? -3.468 -9.719 9.033 1.00 96.56 189 SER A CA 1
ATOM 1499 C C . SER A 1 189 ? -4.430 -8.752 9.727 1.00 96.56 189 SER A C 1
ATOM 1501 O O . SER A 1 189 ? -5.604 -8.656 9.363 1.00 96.56 189 SER A O 1
ATOM 1503 N N . ARG A 1 190 ? -3.938 -7.978 10.705 1.00 97.31 190 ARG A N 1
ATOM 1504 C CA . ARG A 1 190 ? -4.745 -6.959 11.397 1.00 97.31 190 ARG A CA 1
ATOM 1505 C C . ARG A 1 190 ? -5.165 -5.828 10.462 1.00 97.31 190 ARG A C 1
ATOM 1507 O O . ARG A 1 190 ? -6.330 -5.436 10.483 1.00 97.31 190 ARG A O 1
ATOM 1514 N N . ALA A 1 191 ? -4.258 -5.334 9.622 1.00 96.25 191 ALA A N 1
ATOM 1515 C CA . ALA A 1 191 ? -4.591 -4.316 8.632 1.00 96.25 191 ALA A CA 1
ATOM 1516 C C . ALA A 1 191 ? -5.589 -4.830 7.587 1.00 96.25 191 ALA A C 1
ATOM 1518 O O . ALA A 1 191 ? -6.508 -4.096 7.219 1.00 96.25 191 ALA A O 1
ATOM 1519 N N . LYS A 1 192 ? -5.469 -6.097 7.167 1.00 95.88 192 LYS A N 1
ATOM 1520 C CA . LYS A 1 192 ? -6.427 -6.741 6.260 1.00 95.88 192 LYS A CA 1
ATOM 1521 C C . LYS A 1 192 ? -7.828 -6.803 6.866 1.00 95.88 192 LYS A C 1
ATOM 1523 O O . LYS A 1 192 ? -8.780 -6.387 6.219 1.00 95.88 192 LYS A O 1
ATOM 1528 N N . LEU A 1 193 ? -7.948 -7.183 8.139 1.00 95.94 193 LEU A N 1
ATOM 1529 C CA . LEU A 1 193 ? -9.227 -7.143 8.855 1.00 95.94 193 LEU A CA 1
ATOM 1530 C C . LEU A 1 193 ? -9.823 -5.721 8.906 1.00 95.94 193 LEU A C 1
ATOM 1532 O O . LEU A 1 193 ? -11.029 -5.537 8.718 1.00 95.94 193 LEU A O 1
ATOM 1536 N N . CYS A 1 194 ? -8.990 -4.699 9.137 1.00 96.12 194 CYS A N 1
ATOM 1537 C CA . CYS A 1 194 ? -9.429 -3.301 9.092 1.00 96.12 194 CYS A CA 1
ATOM 1538 C C . CYS A 1 194 ? -9.904 -2.881 7.692 1.00 96.12 194 CYS A C 1
ATOM 1540 O O . CYS A 1 194 ? -10.884 -2.145 7.580 1.00 96.12 194 CYS A O 1
ATOM 1542 N N . PHE A 1 195 ? -9.228 -3.341 6.640 1.00 95.38 195 PHE A N 1
ATOM 1543 C CA . PHE A 1 195 ? -9.594 -3.086 5.250 1.00 95.38 195 PHE A CA 1
ATOM 1544 C C . PHE A 1 195 ? -10.916 -3.759 4.870 1.00 95.38 195 PHE A C 1
ATOM 1546 O O . PHE A 1 195 ? -11.807 -3.079 4.365 1.00 95.38 195 PHE A O 1
ATOM 1553 N N . ASP A 1 196 ? -11.096 -5.034 5.213 1.00 93.25 196 ASP A N 1
ATOM 1554 C CA . ASP A 1 196 ? -12.336 -5.777 4.965 1.00 93.25 196 ASP A CA 1
ATOM 1555 C C . ASP A 1 196 ? -13.528 -5.095 5.676 1.00 93.25 196 ASP A C 1
ATOM 1557 O O . ASP A 1 196 ? -14.579 -4.850 5.080 1.00 93.25 196 ASP A O 1
ATOM 1561 N N . THR A 1 197 ? -13.328 -4.657 6.928 1.00 94.50 197 THR A N 1
ATOM 1562 C CA . THR A 1 197 ? -14.325 -3.873 7.685 1.00 94.50 197 THR A CA 1
ATOM 1563 C C . THR A 1 197 ? -14.626 -2.526 7.023 1.00 94.50 197 THR A C 1
ATOM 1565 O O . THR A 1 197 ? -15.772 -2.071 7.018 1.00 94.50 197 THR A O 1
ATOM 1568 N N . TYR A 1 198 ? -13.606 -1.857 6.477 1.00 93.31 198 TYR A N 1
ATOM 1569 C CA . TYR A 1 198 ? -13.776 -0.592 5.768 1.00 93.31 198 TYR A CA 1
ATOM 1570 C C . TYR A 1 198 ? -14.611 -0.777 4.498 1.00 93.31 198 TYR A C 1
ATOM 1572 O O . TYR A 1 198 ? -15.585 -0.047 4.322 1.00 93.31 198 TYR A O 1
ATOM 1580 N N . LEU A 1 199 ? -14.295 -1.766 3.657 1.00 90.81 199 LEU A N 1
ATOM 1581 C CA . LEU A 1 199 ? -15.051 -2.043 2.433 1.00 90.81 199 LEU A CA 1
ATOM 1582 C C . LEU A 1 199 ? -16.515 -2.388 2.726 1.00 90.81 199 LEU A C 1
ATOM 1584 O O . LEU A 1 199 ? -17.409 -1.821 2.094 1.00 90.81 199 LEU A O 1
ATOM 1588 N N . ALA A 1 200 ? -16.764 -3.220 3.745 1.00 90.31 200 ALA A N 1
ATOM 1589 C CA . ALA A 1 200 ? -18.115 -3.562 4.186 1.00 90.31 200 ALA A CA 1
ATOM 1590 C C . ALA A 1 200 ? -18.924 -2.316 4.588 1.00 90.31 200 ALA A C 1
ATOM 1592 O O . ALA A 1 200 ? -20.073 -2.160 4.179 1.00 90.31 200 ALA A O 1
ATOM 1593 N N . ARG A 1 201 ? -18.310 -1.378 5.326 1.00 91.06 201 ARG A N 1
ATOM 1594 C CA . ARG A 1 201 ? -18.948 -0.103 5.708 1.00 91.06 201 ARG A CA 1
ATOM 1595 C C . ARG A 1 201 ? -19.216 0.821 4.524 1.00 91.06 201 ARG A C 1
ATOM 1597 O O . ARG A 1 201 ? -20.153 1.608 4.583 1.00 91.06 201 ARG A O 1
ATOM 1604 N N . GLN A 1 202 ? -18.400 0.750 3.475 1.00 88.88 202 GLN A N 1
ATOM 1605 C CA . GLN A 1 202 ? -18.608 1.526 2.250 1.00 88.88 202 GLN A CA 1
ATOM 1606 C C . GLN A 1 202 ? -19.635 0.881 1.303 1.00 88.88 202 GLN A C 1
ATOM 1608 O O . GLN A 1 202 ? -19.937 1.459 0.262 1.00 88.88 202 GLN A O 1
ATOM 1613 N N . GLY A 1 203 ? -20.160 -0.310 1.621 1.00 88.94 203 GLY A N 1
ATOM 1614 C CA . GLY A 1 203 ? -21.026 -1.068 0.712 1.00 88.94 203 GLY A CA 1
ATOM 1615 C C . GLY A 1 203 ? -20.300 -1.547 -0.551 1.00 88.94 203 GLY A C 1
ATOM 1616 O O . GLY A 1 203 ? -20.942 -1.914 -1.535 1.00 88.94 203 GLY A O 1
ATOM 1617 N N . ILE A 1 204 ? -18.964 -1.537 -0.541 1.00 87.81 204 ILE A N 1
ATOM 1618 C CA . ILE A 1 204 ? -18.143 -1.980 -1.663 1.00 87.81 204 ILE A CA 1
ATOM 1619 C C . ILE A 1 204 ? -18.017 -3.490 -1.539 1.00 87.81 204 ILE A C 1
ATOM 1621 O O . ILE A 1 204 ? -17.377 -3.999 -0.620 1.00 87.81 204 ILE A O 1
ATOM 1625 N N . ARG A 1 205 ? -18.648 -4.215 -2.462 1.00 79.25 205 ARG A N 1
ATOM 1626 C CA . ARG A 1 205 ? -18.482 -5.664 -2.551 1.00 79.25 205 ARG A CA 1
ATOM 1627 C C . ARG A 1 205 ? -17.082 -5.941 -3.073 1.00 79.25 205 ARG A C 1
ATOM 1629 O O . ARG A 1 205 ? -16.780 -5.629 -4.224 1.00 79.25 205 ARG A O 1
ATOM 1636 N N . THR A 1 206 ? -16.231 -6.501 -2.225 1.00 70.25 206 THR A N 1
ATOM 1637 C CA . THR A 1 206 ? -14.948 -7.046 -2.650 1.00 70.25 206 THR A CA 1
ATOM 1638 C C . THR A 1 206 ? -15.253 -8.174 -3.622 1.00 70.25 206 THR A C 1
ATOM 1640 O O . THR A 1 206 ? -15.794 -9.211 -3.236 1.00 70.25 206 THR A O 1
ATOM 1643 N N . ILE A 1 207 ? -14.945 -7.970 -4.901 1.00 68.69 207 ILE A N 1
ATOM 1644 C CA . ILE A 1 207 ? -14.790 -9.096 -5.812 1.00 68.69 207 ILE A CA 1
ATOM 1645 C C . ILE A 1 207 ? -13.541 -9.785 -5.281 1.00 68.69 207 ILE A C 1
ATOM 1647 O O . ILE A 1 207 ? -12.441 -9.264 -5.440 1.00 68.69 207 ILE A O 1
ATOM 1651 N N . HIS A 1 208 ? -13.721 -10.862 -4.519 1.00 59.44 208 HIS A N 1
ATOM 1652 C CA . HIS A 1 208 ? -12.613 -11.704 -4.100 1.00 59.44 208 HIS A CA 1
ATOM 1653 C C . HIS A 1 208 ? -11.951 -12.206 -5.382 1.00 59.44 208 HIS A C 1
ATOM 1655 O O . HIS A 1 208 ? -12.450 -13.129 -6.020 1.00 59.44 208 HIS A O 1
ATOM 1661 N N . ILE A 1 209 ? -10.865 -11.554 -5.798 1.00 54.28 209 ILE A N 1
ATOM 1662 C CA . ILE A 1 209 ? -10.013 -12.053 -6.867 1.00 54.28 209 ILE A CA 1
ATOM 1663 C C . ILE A 1 209 ? -9.303 -13.239 -6.236 1.00 54.28 209 ILE A C 1
ATOM 1665 O O . ILE A 1 209 ? -8.378 -13.069 -5.448 1.00 54.28 209 ILE A O 1
ATOM 1669 N N . ASN A 1 210 ? -9.914 -14.402 -6.449 1.00 42.03 210 ASN A N 1
ATOM 1670 C CA . ASN A 1 210 ? -9.471 -15.746 -6.126 1.00 42.03 210 ASN A CA 1
ATOM 1671 C C . ASN A 1 210 ? -8.132 -15.791 -5.386 1.00 42.03 210 ASN A C 1
ATOM 1673 O O . ASN A 1 210 ? -7.070 -15.701 -5.999 1.00 42.03 210 ASN A O 1
ATOM 1677 N N . ALA A 1 211 ? -8.182 -16.042 -4.075 1.00 44.19 211 ALA A N 1
ATOM 1678 C CA . ALA A 1 211 ? -7.141 -16.884 -3.515 1.00 44.19 211 ALA A CA 1
ATOM 1679 C C . ALA A 1 211 ? -7.217 -18.178 -4.340 1.00 44.19 211 ALA A C 1
ATOM 1681 O O . ALA A 1 211 ? -8.286 -18.802 -4.319 1.00 44.19 211 ALA A O 1
ATOM 1682 N N . PRO A 1 212 ? -6.191 -18.552 -5.131 1.00 46.75 212 PRO A N 1
ATOM 1683 C CA . PRO A 1 212 ? -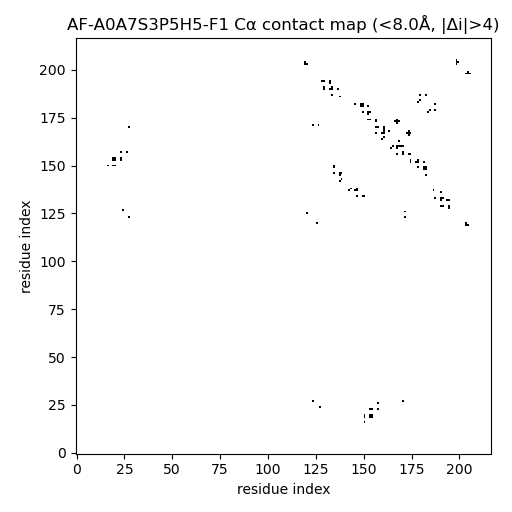6.178 -19.882 -5.701 1.00 46.75 212 PRO A CA 1
ATOM 1684 C C . PRO A 1 212 ? -6.352 -20.804 -4.504 1.00 46.75 212 PRO A C 1
ATOM 1686 O O . PRO A 1 212 ? -5.611 -20.695 -3.524 1.00 46.75 212 PRO A O 1
ATOM 1689 N N . ALA A 1 213 ? -7.405 -21.618 -4.525 1.00 46.28 213 ALA A N 1
ATOM 1690 C CA . ALA A 1 213 ? -7.499 -22.734 -3.616 1.00 46.28 213 ALA A CA 1
ATOM 1691 C C . ALA A 1 213 ? -6.245 -23.555 -3.906 1.00 46.28 213 ALA A C 1
ATOM 1693 O O . ALA A 1 213 ? -6.184 -24.283 -4.893 1.00 46.28 213 ALA A O 1
ATOM 1694 N N . ILE A 1 214 ? -5.195 -23.337 -3.117 1.00 50.62 214 ILE A N 1
ATOM 1695 C CA . ILE A 1 214 ? -4.049 -24.220 -3.089 1.00 50.62 214 ILE A CA 1
ATOM 1696 C C . ILE A 1 214 ? -4.629 -25.461 -2.424 1.00 50.62 214 ILE A C 1
ATOM 1698 O O . ILE A 1 214 ? -4.624 -25.585 -1.201 1.00 50.62 214 ILE A O 1
ATOM 1702 N N . SER A 1 215 ? -5.272 -26.306 -3.234 1.00 42.91 215 SER A N 1
ATOM 1703 C CA . SER A 1 215 ? -5.546 -27.684 -2.872 1.00 42.91 215 SER A CA 1
ATOM 1704 C C . SER A 1 215 ? -4.189 -28.252 -2.505 1.00 42.91 215 SER A C 1
ATOM 1706 O O . SER A 1 215 ? -3.323 -28.399 -3.366 1.00 42.91 215 SER A O 1
ATOM 1708 N N . ALA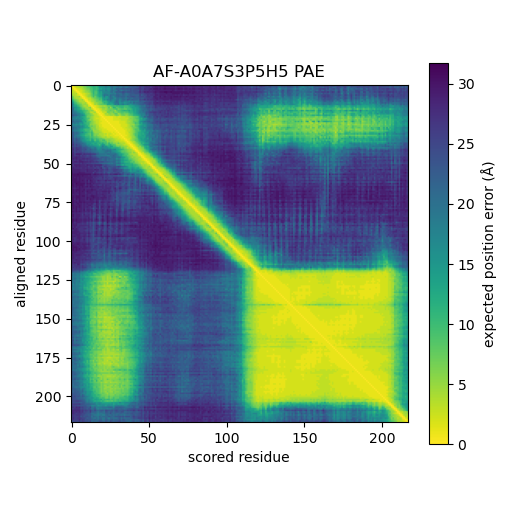 A 1 216 ? -3.984 -28.437 -1.204 1.00 45.28 216 ALA A N 1
ATOM 1709 C CA . ALA A 1 216 ? -2.853 -29.161 -0.671 1.00 45.28 216 ALA A CA 1
ATOM 1710 C C . ALA A 1 216 ? -2.800 -30.516 -1.388 1.00 45.28 216 ALA A C 1
ATOM 1712 O O . ALA A 1 216 ? -3.767 -31.279 -1.330 1.00 45.28 216 ALA A O 1
ATOM 1713 N N . VAL A 1 217 ? -1.712 -30.739 -2.123 1.00 51.97 217 VAL A N 1
ATOM 1714 C CA . VAL A 1 217 ? -1.303 -32.047 -2.645 1.00 51.97 217 VAL A CA 1
ATOM 1715 C C . VAL A 1 217 ? -0.352 -32.655 -1.630 1.00 51.97 217 VAL A C 1
ATOM 1717 O O . VAL A 1 217 ? 0.519 -31.895 -1.143 1.00 51.97 217 VAL A O 1
#

Organism: NCBI:txid265554

pLDDT: mean 71.46, std 20.27, range [39.75, 98.0]

Solvent-accessible surface area (backbone atoms only — not comparable to full-atom values): 14662 Å² total; per-residue (Å²): 139,84,86,80,82,73,84,82,72,77,80,76,60,72,70,63,60,57,51,45,55,53,48,46,54,50,50,57,52,50,58,52,54,56,52,62,56,62,65,61,75,73,74,76,73,79,83,74,8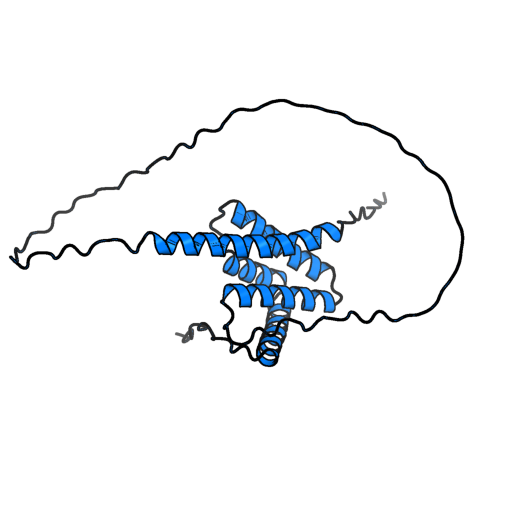1,76,77,91,74,77,92,72,92,78,79,93,74,92,73,94,78,82,86,79,86,82,82,81,85,79,83,80,84,82,90,81,88,83,90,80,91,79,89,78,91,80,90,80,83,85,83,91,81,88,85,91,80,80,91,74,86,80,67,83,79,74,75,90,78,71,84,76,81,84,69,79,76,51,72,67,56,49,49,54,51,41,54,52,45,36,54,56,47,38,62,69,67,79,38,70,64,62,37,50,49,53,52,51,48,49,43,48,39,49,54,41,35,73,72,65,38,66,86,23,59,60,55,68,62,35,40,51,54,54,44,39,69,74,62,31,67,71,56,47,54,52,30,47,53,52,39,55,54,47,34,58,74,68,70,48,77,76,78,76,77,68,74,74,80,76,72,84,125

Radius of gyration: 27.92 Å; Cα contacts (8 Å, |Δi|>4): 78; chains: 1; bounding box: 62×74×78 Å

Mean predicted aligned error: 17.0 Å

Nearest PDB structures (foldseek):
  2a9u-assembly1_A  TM=3.025E-01  e=7.182E+00  Homo sapiens
  7nvu-assembly1_M  TM=3.208E-01  e=9.344E+00  Homo sapiens

Sequence (217 aa):
MSNTFGPNGHNLDASQSNNNLIDFIRILQQQQQQQQQNDNDNSSFPLEPLPINQFQPFVSQEGSQVPAQQQHQQLLPPEGTPQALNNNMGITPGTSRIMAAMRERDAPTMRPGGRFVGRGLTERQQFLIFVKILLKYVERTNNPQLQRTAKAVVAECTRRNRMGDAEYMPLQAAVERHLRVSLGEVHWSRAKLCFDTYLARQGIRTIHINAPAISAV